Protein AF-A0A6M4P897-F1 (afdb_monomer)

Foldseek 3Di:
DKFKAFPVRDADDPDDDPDDRDTDDDPAVVVVVVVLVVVCVVDPPPRMDMDDQAFPPPRDRAQWDWDQDVNGTGIHHPVRCCVVVVPPPPPDDDCPDDDDDDDDDDDPVVVVVLCVVCVNPSVVSVVVVVCCVVVVVDPDDLVVVLVVLLVVCVVVVHDPVVSVVVSVVSSVVPVVDDPVRVVVVVVPDPD

Solvent-accessible surface area (backbone atoms only — not comparable to full-atom values): 11599 Å² total; per-residue (Å²): 70,28,35,50,24,35,82,89,66,46,75,45,51,90,90,55,97,86,60,84,89,52,70,51,77,23,82,46,67,67,57,44,49,53,52,49,56,59,50,42,74,79,42,71,78,82,51,56,44,83,42,39,58,29,10,79,85,77,67,44,59,60,68,36,44,75,42,72,60,93,86,39,82,44,31,32,16,59,69,54,39,46,67,71,66,43,74,69,70,67,91,56,80,79,78,91,60,89,87,78,91,80,89,84,89,73,60,68,71,60,49,53,53,49,49,66,74,20,75,86,36,56,76,56,43,53,49,50,52,49,48,49,54,62,46,63,66,68,74,72,50,79,63,53,56,48,51,51,54,48,51,57,40,52,76,70,68,54,52,73,71,56,48,54,52,51,49,52,55,56,56,56,42,64,82,75,44,56,70,72,59,54,51,49,54,48,77,74,43,101,107

Secondary structure (DSSP, 8-state):
-EEEEETT--B--SS-TTS---PPEESSHHHHHHHHHHHHTTS-TTSEEEEESS-TTT---SS-EEEEETTEEEEE-HHHHHHHHS----SS----S----------HHHHHHHHHHHTT-HHHHHHHHHHHHHHHTTS--HHHHHHHHHHHHHHTT--HHHHHHHHHHHHHHHHHS-HHHHHHHHHTS--

Structure (mmCIF, N/CA/C/O backbone):
data_AF-A0A6M4P897-F1
#
_entry.id   AF-A0A6M4P897-F1
#
loop_
_atom_site.group_PDB
_atom_site.id
_atom_site.type_symbol
_atom_site.label_atom_id
_atom_site.label_alt_id
_atom_site.label_comp_id
_atom_site.label_asym_id
_atom_site.label_entity_id
_atom_site.label_seq_id
_atom_site.pdbx_PDB_ins_code
_atom_site.Cartn_x
_atom_site.Cartn_y
_atom_site.Cartn_z
_atom_site.occupancy
_atom_site.B_iso_or_equiv
_atom_site.auth_seq_id
_atom_site.auth_comp_id
_atom_site.auth_asym_id
_atom_site.auth_atom_id
_atom_site.pdbx_PDB_model_num
ATOM 1 N N . MET A 1 1 ? 27.076 6.815 -37.288 1.00 82.94 1 MET A N 1
ATOM 2 C CA . MET A 1 1 ? 27.716 7.377 -38.500 1.00 82.94 1 MET A CA 1
ATOM 3 C C . MET A 1 1 ? 26.702 8.220 -39.271 1.00 82.94 1 MET A C 1
ATOM 5 O O . MET A 1 1 ? 25.554 7.798 -39.413 1.00 82.94 1 MET A O 1
ATOM 9 N N . PHE A 1 2 ? 27.098 9.418 -39.705 1.00 86.31 2 PHE A N 1
ATOM 10 C CA . PHE A 1 2 ? 26.247 10.458 -40.296 1.00 86.31 2 PHE A CA 1
ATOM 11 C C . PHE A 1 2 ? 26.787 10.915 -41.651 1.00 86.31 2 PHE A C 1
ATOM 13 O O . PHE A 1 2 ? 27.995 10.979 -41.843 1.00 86.31 2 PHE A O 1
ATOM 20 N N . VAL A 1 3 ? 25.894 11.254 -42.576 1.00 87.50 3 VAL A N 1
ATOM 21 C CA . VAL A 1 3 ? 26.218 11.662 -43.951 1.00 87.50 3 VAL A CA 1
ATOM 22 C C . VAL A 1 3 ? 25.307 12.804 -44.392 1.00 87.50 3 VAL A C 1
ATOM 24 O O . VAL A 1 3 ? 24.185 12.945 -43.891 1.00 87.50 3 VAL A O 1
ATOM 27 N N . LEU A 1 4 ? 25.758 13.605 -45.354 1.00 84.56 4 LEU A N 1
ATOM 28 C CA . LEU A 1 4 ? 24.951 14.660 -45.965 1.00 84.56 4 LEU A CA 1
ATOM 29 C C . LEU A 1 4 ? 24.300 14.156 -47.250 1.00 84.56 4 LEU A C 1
ATOM 31 O O . LEU A 1 4 ? 24.963 13.620 -48.139 1.00 84.56 4 LEU A O 1
ATOM 35 N N . ARG A 1 5 ? 22.982 14.339 -47.357 1.00 84.81 5 ARG A N 1
ATOM 36 C CA . ARG A 1 5 ? 22.219 13.966 -48.553 1.00 84.81 5 ARG A CA 1
ATOM 37 C C . ARG A 1 5 ? 21.362 15.114 -49.044 1.00 84.81 5 ARG A C 1
ATOM 39 O O . ARG A 1 5 ? 20.808 15.872 -48.245 1.00 84.81 5 ARG A O 1
ATOM 46 N N . GLY A 1 6 ? 21.214 15.200 -50.362 1.00 81.44 6 GLY A N 1
ATOM 47 C CA . GLY A 1 6 ? 20.222 16.066 -50.987 1.00 81.44 6 GLY A CA 1
ATOM 48 C C . GLY A 1 6 ? 18.799 15.669 -50.590 1.00 81.44 6 GLY A C 1
ATOM 49 O O . GLY A 1 6 ? 18.537 14.543 -50.148 1.00 81.44 6 GLY A O 1
ATOM 50 N N . LEU A 1 7 ? 17.846 16.585 -50.771 1.00 76.25 7 LEU A N 1
ATOM 51 C CA . LEU A 1 7 ? 16.419 16.274 -50.604 1.00 76.25 7 LEU A CA 1
ATOM 52 C C . LEU A 1 7 ? 15.940 15.155 -51.546 1.00 76.25 7 LEU A C 1
ATOM 54 O O . LEU A 1 7 ? 15.019 14.418 -51.200 1.00 76.25 7 LEU A O 1
ATOM 58 N N . ASP A 1 8 ? 16.595 14.992 -52.697 1.00 76.88 8 ASP A N 1
ATOM 59 C CA . ASP A 1 8 ? 16.379 13.900 -53.653 1.00 76.88 8 ASP A CA 1
ATOM 60 C C . ASP A 1 8 ? 17.042 12.573 -53.231 1.00 76.88 8 ASP A C 1
ATOM 62 O O . ASP A 1 8 ? 16.915 11.564 -53.922 1.00 76.88 8 ASP A O 1
ATOM 66 N N . GLY A 1 9 ? 17.728 12.557 -52.083 1.00 66.75 9 GLY A N 1
ATOM 67 C CA . GLY A 1 9 ? 18.386 11.384 -51.519 1.00 66.75 9 GLY A CA 1
ATOM 68 C C . GLY A 1 9 ? 19.771 11.093 -52.094 1.00 66.75 9 GLY A C 1
ATOM 69 O O . GLY A 1 9 ? 20.373 10.102 -51.678 1.00 66.75 9 GLY A O 1
ATOM 70 N N . LYS A 1 10 ? 20.290 11.929 -53.004 1.00 74.06 10 LYS A N 1
ATOM 71 C CA . LYS A 1 10 ? 21.621 11.733 -53.588 1.00 74.06 10 LYS A CA 1
ATOM 72 C C . LYS A 1 10 ? 22.736 12.081 -52.607 1.00 74.06 10 LYS A C 1
ATOM 74 O O . LYS A 1 10 ? 22.587 12.967 -51.759 1.00 74.06 10 LYS A O 1
ATOM 79 N N . ILE A 1 11 ? 23.841 11.354 -52.749 1.00 66.31 11 ILE A N 1
ATOM 80 C CA . ILE A 1 11 ? 25.070 11.536 -51.980 1.00 66.31 11 ILE A CA 1
ATOM 81 C C . ILE A 1 11 ? 25.718 12.856 -52.390 1.00 66.31 11 ILE A C 1
ATOM 83 O O . ILE A 1 11 ? 25.782 13.185 -53.574 1.00 66.31 11 ILE A O 1
ATOM 87 N N . VAL A 1 12 ? 26.203 13.602 -51.404 1.00 65.56 12 VAL A N 1
ATOM 88 C CA . VAL A 1 12 ? 26.945 14.840 -51.630 1.00 65.56 12 VAL A CA 1
ATOM 89 C C . VAL A 1 12 ? 28.381 14.611 -51.205 1.00 65.56 12 VAL A C 1
ATOM 91 O O . VAL A 1 12 ? 28.640 14.190 -50.081 1.00 65.56 12 VAL A O 1
ATOM 94 N N . THR A 1 13 ? 29.307 14.876 -52.117 1.00 58.41 13 THR A N 1
ATOM 95 C CA . THR A 1 13 ? 30.743 14.833 -51.852 1.00 58.41 13 THR A CA 1
ATOM 96 C C . THR A 1 13 ? 31.259 16.256 -51.736 1.00 58.41 13 THR A C 1
ATOM 98 O O . THR A 1 13 ? 30.780 17.148 -52.445 1.00 58.41 13 THR A O 1
ATOM 101 N N . SER A 1 14 ? 32.255 16.486 -50.888 1.00 53.81 14 SER A N 1
ATOM 102 C CA . SER A 1 14 ? 32.927 17.778 -50.812 1.00 53.81 14 SER A CA 1
ATOM 103 C C . SER A 1 14 ? 33.473 18.208 -52.190 1.00 53.81 14 SER A C 1
ATOM 105 O O . SER A 1 14 ? 34.265 17.532 -52.842 1.00 53.81 14 SER A O 1
ATOM 107 N N . THR A 1 15 ? 32.939 19.343 -52.643 1.00 50.31 15 THR A N 1
ATOM 108 C CA . THR A 1 15 ? 33.522 20.378 -53.518 1.00 50.31 15 THR A CA 1
ATOM 109 C C . THR A 1 15 ? 33.975 20.107 -54.963 1.00 50.31 15 THR A C 1
ATOM 111 O O . THR A 1 15 ? 34.291 21.087 -55.634 1.00 50.31 15 THR A O 1
ATOM 114 N N . GLU A 1 16 ? 33.892 18.909 -55.547 1.00 47.00 16 GLU A N 1
ATOM 115 C CA . GLU A 1 16 ? 34.152 18.743 -56.998 1.00 47.00 16 GLU A CA 1
ATOM 116 C C . GLU A 1 16 ? 33.010 18.033 -57.744 1.00 47.00 16 GLU A C 1
ATOM 118 O O . GLU A 1 16 ? 32.897 16.809 -57.748 1.00 47.00 16 GLU A O 1
ATOM 123 N N . TRP A 1 17 ? 32.177 18.814 -58.445 1.00 44.22 17 TRP A N 1
ATOM 124 C CA . TRP A 1 17 ? 31.206 18.289 -59.411 1.00 44.22 17 TRP A CA 1
ATOM 125 C C . TRP A 1 17 ? 31.945 17.534 -60.530 1.00 44.22 17 TRP A C 1
ATOM 127 O O . TRP A 1 17 ? 32.561 18.158 -61.393 1.00 44.22 17 TRP A O 1
ATOM 137 N N . GLY A 1 18 ? 31.876 16.197 -60.530 1.00 48.06 18 GLY A N 1
ATOM 138 C CA . GLY A 1 18 ? 32.360 15.356 -61.635 1.00 48.06 18 GLY A CA 1
ATOM 139 C C . GLY A 1 18 ? 33.433 14.309 -61.310 1.00 48.06 18 GLY A C 1
ATOM 140 O O . GLY A 1 18 ? 33.916 13.666 -62.241 1.00 48.06 18 GLY A O 1
ATOM 141 N N . LYS A 1 19 ? 33.806 14.091 -60.041 1.00 48.53 19 LYS A N 1
ATOM 142 C CA . LYS A 1 19 ? 34.599 12.915 -59.620 1.00 48.53 19 LYS A CA 1
ATOM 143 C C . LYS A 1 19 ? 33.738 11.945 -58.806 1.00 48.53 19 LYS A C 1
ATOM 145 O O . LYS A 1 19 ? 32.686 12.338 -58.319 1.00 48.53 19 LYS A O 1
ATOM 150 N N . GLU A 1 20 ? 34.166 10.679 -58.742 1.00 50.53 20 GLU A N 1
ATOM 151 C CA . GLU A 1 20 ? 33.452 9.558 -58.103 1.00 50.53 20 GLU A CA 1
ATOM 152 C C . GLU A 1 20 ? 32.722 9.974 -56.817 1.00 50.53 20 GLU A C 1
ATOM 154 O O . GLU A 1 20 ? 33.340 10.529 -55.907 1.00 50.53 20 GLU A O 1
ATOM 159 N N . GLU A 1 21 ? 31.418 9.687 -56.751 1.00 56.41 21 GLU A N 1
ATOM 160 C CA . GLU A 1 21 ? 30.542 10.002 -55.619 1.00 56.41 21 GLU A CA 1
ATOM 161 C C . GLU A 1 21 ? 30.999 9.255 -54.346 1.00 56.41 21 GLU A C 1
ATOM 163 O O . GLU A 1 21 ? 30.531 8.160 -54.038 1.00 56.41 21 GLU A O 1
ATOM 168 N N . LYS A 1 22 ? 31.953 9.817 -53.602 1.00 58.06 22 LYS A N 1
ATOM 169 C CA . LYS A 1 22 ? 32.375 9.342 -52.281 1.00 58.06 22 LYS A CA 1
ATOM 170 C C . LYS A 1 22 ? 31.583 10.025 -51.172 1.00 58.06 22 LYS A C 1
ATOM 172 O O . LYS A 1 22 ? 31.832 11.180 -50.846 1.00 58.06 22 LYS A O 1
ATOM 177 N N . GLU A 1 23 ? 30.649 9.279 -50.590 1.00 70.06 23 GLU A N 1
ATOM 178 C CA . GLU A 1 23 ? 29.861 9.703 -49.430 1.00 70.06 23 GLU A CA 1
ATOM 179 C C . GLU A 1 23 ? 30.782 10.098 -48.271 1.00 70.06 23 GLU A C 1
ATOM 181 O O . GLU A 1 23 ? 31.549 9.276 -47.766 1.00 70.06 23 GLU A O 1
ATOM 186 N N . GLU A 1 24 ? 30.726 11.369 -47.875 1.00 78.69 24 GLU A N 1
ATOM 187 C CA . GLU A 1 24 ? 31.488 11.865 -46.737 1.00 78.69 24 GLU A CA 1
ATOM 188 C C . GLU A 1 24 ? 30.812 11.402 -45.442 1.00 78.69 24 GLU A C 1
ATOM 190 O O . GLU A 1 24 ? 29.644 11.705 -45.183 1.00 78.69 24 GLU A O 1
ATOM 195 N N . GLN A 1 25 ? 31.541 10.599 -44.667 1.00 83.44 25 GLN A N 1
ATOM 196 C CA . GLN A 1 25 ? 31.057 9.992 -43.434 1.00 83.44 25 GLN A CA 1
ATOM 197 C C . GLN A 1 25 ? 31.621 10.735 -42.230 1.00 83.44 25 GLN A C 1
ATOM 199 O O . GLN A 1 25 ? 32.829 10.910 -42.090 1.00 83.44 25 GLN A O 1
ATOM 204 N N . HIS A 1 26 ? 30.728 11.111 -41.326 1.00 86.06 26 HIS A N 1
ATOM 205 C CA . HIS A 1 26 ? 31.045 11.743 -40.058 1.00 86.06 26 HIS A CA 1
ATOM 206 C C . HIS A 1 26 ? 30.703 10.787 -38.916 1.00 86.06 26 HIS A C 1
ATOM 208 O O . HIS A 1 26 ? 29.631 10.174 -38.886 1.00 86.06 26 HIS A O 1
ATOM 214 N N . GLU A 1 27 ? 31.606 10.647 -37.951 1.00 83.62 27 GLU A N 1
ATOM 215 C CA . GLU A 1 27 ? 31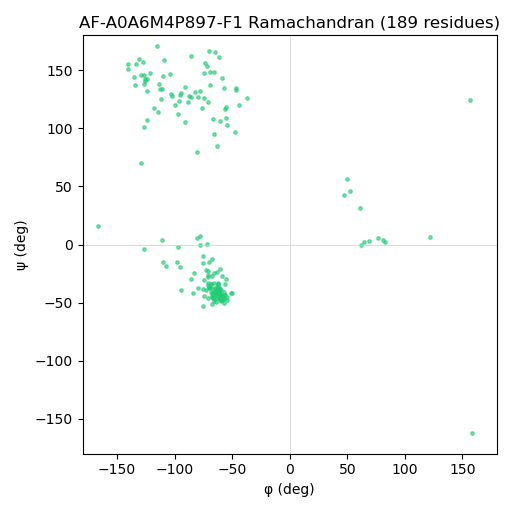.364 9.796 -36.783 1.00 83.62 27 GLU A CA 1
ATOM 216 C C . GLU A 1 27 ? 30.354 10.454 -35.838 1.00 83.62 27 GLU A C 1
ATOM 218 O O . GLU A 1 27 ? 29.444 9.787 -35.341 1.00 83.62 27 GLU A O 1
ATOM 223 N N . MET A 1 28 ? 30.463 11.776 -35.675 1.00 85.88 28 MET A N 1
ATOM 224 C CA . MET A 1 28 ? 29.645 12.577 -34.766 1.00 85.88 28 MET A CA 1
ATOM 225 C C . MET A 1 28 ? 28.673 13.486 -35.525 1.00 85.88 28 MET A C 1
ATOM 227 O O . MET A 1 28 ? 28.998 14.041 -36.574 1.00 85.88 28 MET A O 1
ATOM 231 N N . TYR A 1 29 ? 27.482 13.699 -34.961 1.00 86.25 29 TYR A N 1
ATOM 232 C CA . TYR A 1 29 ? 26.463 14.567 -35.565 1.00 86.25 29 TYR A CA 1
ATOM 233 C C . TYR A 1 29 ? 26.922 16.029 -35.674 1.00 86.25 29 TYR A C 1
ATOM 235 O O . TYR A 1 29 ? 26.650 16.687 -36.671 1.00 86.25 29 TYR A O 1
ATOM 243 N N . GLU A 1 30 ? 27.675 16.517 -34.689 1.00 86.94 30 GLU A N 1
ATOM 244 C CA . GLU A 1 30 ? 28.227 17.880 -34.663 1.00 86.94 30 GLU A CA 1
ATOM 245 C C . GLU A 1 30 ? 29.178 18.137 -35.840 1.00 86.94 30 GLU A C 1
ATOM 247 O O . GLU A 1 30 ? 29.159 19.211 -36.437 1.00 86.94 30 GLU A O 1
ATOM 252 N N . GLN A 1 31 ? 29.963 17.127 -36.231 1.00 87.31 31 GLN A N 1
ATOM 253 C CA . GLN A 1 31 ? 30.836 17.201 -37.406 1.00 87.31 31 GLN A CA 1
ATOM 254 C C . GLN A 1 31 ? 30.007 17.320 -38.691 1.00 87.31 31 GLN A C 1
ATOM 256 O O . GLN A 1 31 ? 30.307 18.149 -39.547 1.00 87.31 31 GLN A O 1
ATOM 261 N N . ALA A 1 32 ? 28.921 16.547 -38.799 1.00 86.50 32 ALA A N 1
ATOM 262 C CA . ALA A 1 32 ? 28.000 16.639 -39.930 1.00 86.50 32 ALA A CA 1
ATOM 263 C C . ALA A 1 32 ? 27.255 17.988 -39.970 1.00 86.50 32 ALA A C 1
ATOM 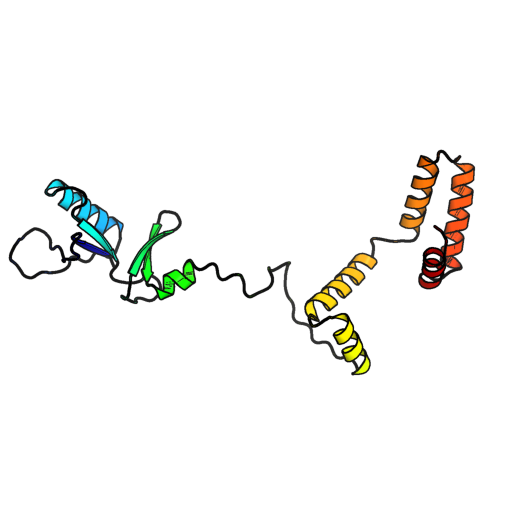265 O O . ALA A 1 32 ? 26.984 18.505 -41.052 1.00 86.50 32 ALA A O 1
ATOM 266 N N . GLN A 1 33 ? 26.946 18.588 -38.814 1.00 87.56 33 GLN A N 1
ATOM 267 C CA . GLN A 1 33 ? 26.362 19.933 -38.742 1.00 87.56 33 GLN A CA 1
ATOM 268 C C . GLN A 1 33 ? 27.328 21.005 -39.237 1.00 87.56 33 GLN A C 1
ATOM 270 O O . GLN A 1 33 ? 26.934 21.831 -40.055 1.00 87.56 33 GLN A O 1
ATOM 275 N N . GLN A 1 34 ? 28.585 20.967 -38.795 1.00 88.31 34 GLN A N 1
ATOM 276 C CA . GLN A 1 34 ? 29.609 21.904 -39.262 1.00 88.31 34 GLN A CA 1
ATOM 277 C C . GLN A 1 34 ? 29.804 21.800 -40.780 1.00 88.31 34 GLN A C 1
ATOM 279 O O . GLN A 1 34 ? 29.793 22.817 -41.471 1.00 88.31 34 GLN A O 1
ATOM 284 N N . ALA A 1 35 ? 29.882 20.577 -41.313 1.00 86.12 35 ALA A N 1
ATOM 285 C CA . ALA A 1 35 ? 29.985 20.345 -42.752 1.00 86.12 35 ALA A CA 1
ATOM 286 C C . ALA A 1 35 ? 28.758 20.875 -43.522 1.00 86.12 35 ALA A C 1
ATOM 288 O O . ALA A 1 35 ? 28.899 21.507 -44.572 1.00 86.12 35 ALA A O 1
ATOM 289 N N . LEU A 1 36 ? 27.546 20.681 -42.986 1.00 85.88 36 LEU A N 1
ATOM 290 C CA . LEU A 1 36 ? 26.322 21.222 -43.580 1.00 85.88 36 LEU A CA 1
ATOM 291 C C . LEU A 1 36 ? 26.333 22.757 -43.604 1.00 85.88 36 LEU A C 1
ATOM 293 O O . LEU A 1 36 ? 26.038 23.351 -44.640 1.00 85.88 36 LEU A O 1
ATOM 297 N N . GLU A 1 37 ? 26.708 23.400 -42.497 1.00 87.38 37 GLU A N 1
ATOM 298 C CA . GLU A 1 37 ? 26.808 24.861 -42.407 1.00 87.38 37 GLU A CA 1
ATOM 299 C C . GLU A 1 37 ? 27.832 25.434 -43.393 1.00 87.38 37 GLU A C 1
ATOM 301 O O . GLU A 1 37 ? 27.616 26.501 -43.970 1.00 87.38 37 GLU A O 1
ATOM 306 N N . GLU A 1 38 ? 28.948 24.738 -43.610 1.00 85.44 38 GLU A N 1
ATOM 307 C CA . GLU A 1 38 ? 29.952 25.133 -44.596 1.00 85.44 38 GLU A CA 1
ATOM 308 C C . GLU A 1 38 ? 29.431 25.040 -46.029 1.00 85.44 38 GLU A C 1
ATOM 310 O O . GLU A 1 38 ? 29.621 25.975 -46.810 1.00 85.44 38 GLU A O 1
ATOM 315 N N . ILE A 1 39 ? 28.708 23.971 -46.363 1.00 81.31 39 ILE A N 1
ATOM 316 C CA . ILE A 1 39 ? 28.078 23.816 -47.677 1.00 81.31 39 ILE A CA 1
ATOM 317 C C . ILE A 1 39 ? 27.020 24.908 -47.900 1.00 81.31 39 ILE A C 1
ATOM 319 O O . ILE A 1 39 ? 27.008 25.556 -48.953 1.00 81.31 39 ILE A O 1
ATOM 323 N N . GLU A 1 40 ? 26.186 25.188 -46.898 1.00 82.25 40 GLU A N 1
ATOM 324 C CA . GLU A 1 40 ? 25.137 26.216 -46.953 1.00 82.25 40 GLU A CA 1
ATOM 325 C C . GLU A 1 40 ? 25.666 27.661 -47.026 1.00 82.25 40 GLU A C 1
ATOM 327 O O . GLU A 1 40 ? 24.910 28.574 -47.361 1.00 82.25 40 GLU A O 1
ATOM 332 N N . LYS A 1 41 ? 26.960 27.914 -46.777 1.00 85.56 41 LYS A N 1
ATOM 333 C CA . LYS A 1 41 ? 27.574 29.222 -47.098 1.00 85.56 41 LYS A CA 1
ATOM 334 C C . LYS A 1 41 ? 27.646 29.469 -48.605 1.00 85.56 41 LYS A C 1
ATOM 336 O O . LYS A 1 41 ? 27.669 30.621 -49.033 1.00 85.56 41 LYS A O 1
ATOM 341 N N . SER A 1 42 ? 27.717 28.398 -49.396 1.00 80.38 42 SER A N 1
ATOM 342 C CA . SER A 1 42 ? 27.911 28.439 -50.851 1.00 80.38 42 SER A CA 1
ATOM 343 C C . SER A 1 42 ? 26.679 28.012 -51.656 1.00 80.38 42 SER A C 1
ATOM 345 O O . SER A 1 42 ? 26.604 28.295 -52.852 1.00 80.38 42 SER A O 1
ATOM 347 N N . LEU A 1 43 ? 25.704 27.365 -51.011 1.00 80.00 43 LEU A N 1
ATOM 348 C CA . LEU A 1 43 ? 24.494 26.822 -51.626 1.00 80.00 43 LEU A CA 1
ATOM 349 C C . LEU A 1 43 ? 23.228 27.248 -50.861 1.00 80.00 43 LEU A C 1
ATOM 351 O O . LEU A 1 43 ? 23.313 27.627 -49.695 1.00 80.00 43 LEU A O 1
ATOM 355 N N . PRO A 1 44 ? 22.037 27.200 -51.489 1.00 79.50 44 PRO A N 1
ATOM 356 C CA . PRO A 1 44 ? 20.787 27.540 -50.818 1.00 79.50 44 PRO A CA 1
ATOM 357 C C . PRO A 1 44 ? 20.537 26.687 -49.569 1.00 79.50 44 PRO A C 1
ATOM 359 O O . PRO A 1 44 ? 20.657 25.460 -49.604 1.00 79.50 44 PRO A O 1
ATOM 362 N N . LYS A 1 45 ? 20.124 27.345 -48.480 1.00 82.00 45 LYS A N 1
ATOM 363 C CA . LYS A 1 45 ? 19.761 26.673 -47.227 1.00 82.00 45 LYS A CA 1
ATOM 364 C C . LYS A 1 45 ? 18.631 25.667 -47.427 1.00 82.00 45 LYS A C 1
ATOM 366 O O . LYS A 1 45 ? 17.690 25.923 -48.178 1.00 82.00 45 LYS A O 1
ATOM 371 N N . GLY A 1 46 ? 18.706 24.547 -46.713 1.00 78.94 46 GLY A N 1
ATOM 372 C CA . GLY A 1 46 ? 17.686 23.497 -46.736 1.00 78.94 46 GLY A CA 1
ATOM 373 C C . GLY A 1 46 ? 17.719 22.594 -47.972 1.00 78.94 46 GLY A C 1
ATOM 374 O O . GLY A 1 46 ? 16.845 21.743 -48.121 1.00 78.94 46 GLY A O 1
ATOM 375 N N . MET A 1 47 ? 18.715 22.742 -48.853 1.00 81.75 47 MET A N 1
ATOM 376 C CA . MET A 1 47 ? 18.924 21.843 -49.996 1.00 81.75 47 MET A CA 1
ATOM 377 C C . MET A 1 47 ? 19.462 20.464 -49.570 1.00 81.75 47 MET A C 1
ATOM 379 O O . MET A 1 47 ? 19.284 19.472 -50.282 1.00 81.75 47 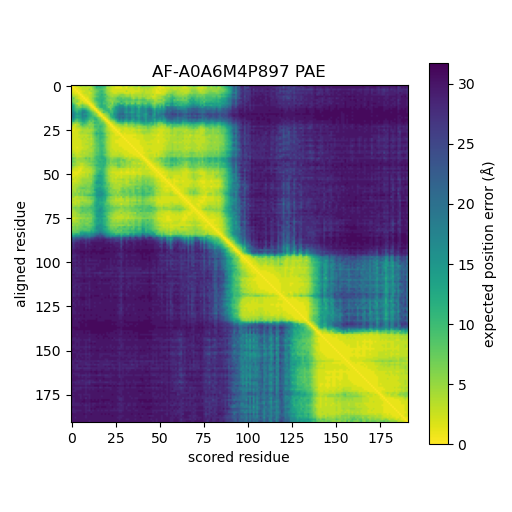MET A O 1
ATOM 383 N N . PHE A 1 48 ? 20.076 20.399 -48.389 1.00 83.38 48 PHE A N 1
ATOM 384 C CA . PHE A 1 48 ? 20.711 19.209 -47.840 1.00 83.38 48 PHE A CA 1
ATOM 385 C C . PHE A 1 48 ? 20.204 18.913 -46.433 1.00 83.38 48 PHE A C 1
ATOM 387 O O . PHE A 1 48 ? 19.712 19.791 -45.724 1.00 83.38 48 PHE A O 1
ATOM 394 N N . ARG A 1 49 ? 20.336 17.653 -46.027 1.00 86.06 49 ARG A N 1
ATOM 395 C CA . ARG A 1 49 ? 20.010 17.189 -44.681 1.00 86.06 49 ARG A CA 1
ATOM 396 C C . ARG A 1 49 ? 21.028 16.172 -44.196 1.00 86.06 49 ARG A C 1
ATOM 398 O O . ARG A 1 49 ? 21.579 15.405 -44.986 1.00 86.06 49 ARG A O 1
ATOM 405 N N . ILE A 1 50 ? 21.203 16.134 -42.881 1.00 87.94 50 ILE A N 1
ATOM 406 C CA . ILE A 1 50 ? 21.981 15.098 -42.210 1.00 87.94 50 ILE A CA 1
ATOM 407 C C . ILE A 1 50 ? 21.124 13.836 -42.126 1.00 87.94 50 ILE A C 1
ATOM 409 O O . ILE A 1 50 ? 19.960 13.878 -41.721 1.00 87.94 50 ILE A O 1
ATOM 413 N N . VAL A 1 51 ? 21.708 12.709 -42.506 1.00 87.25 51 VAL A N 1
ATOM 414 C CA . VAL A 1 51 ? 21.101 11.382 -42.417 1.00 87.25 51 VAL A CA 1
ATOM 415 C C . VAL A 1 51 ? 22.050 10.483 -41.639 1.00 87.25 51 VAL A C 1
ATOM 417 O O . VAL A 1 51 ? 23.262 10.568 -41.803 1.00 87.25 51 VAL A O 1
ATOM 420 N N . ALA A 1 52 ? 21.514 9.621 -40.782 1.00 88.62 52 ALA A N 1
ATOM 421 C CA . ALA A 1 52 ? 22.306 8.585 -40.133 1.00 88.62 52 ALA A CA 1
ATOM 422 C C . ALA A 1 52 ? 22.278 7.304 -40.972 1.00 88.62 52 ALA A C 1
ATOM 424 O O . ALA A 1 52 ? 21.218 6.900 -41.450 1.00 88.62 52 ALA A O 1
ATOM 425 N N . THR A 1 53 ? 23.434 6.669 -41.148 1.00 87.81 53 THR A N 1
ATOM 426 C CA . THR A 1 53 ? 23.577 5.427 -41.928 1.00 87.81 53 THR A CA 1
ATOM 427 C C . THR A 1 53 ? 23.531 4.177 -41.057 1.00 87.81 53 THR A C 1
ATOM 429 O O . THR A 1 53 ? 23.225 3.093 -41.549 1.00 87.81 53 THR A O 1
ATOM 432 N N . GLU A 1 54 ? 23.777 4.327 -39.757 1.00 89.31 54 GLU A N 1
ATOM 433 C CA . GLU A 1 54 ? 23.850 3.229 -38.798 1.00 89.31 54 GLU A CA 1
ATOM 434 C C . GLU A 1 54 ? 23.078 3.567 -37.525 1.00 89.31 54 GLU A C 1
ATOM 436 O O . GLU A 1 54 ? 23.058 4.709 -37.067 1.00 89.31 54 GLU A O 1
ATOM 441 N N . CYS A 1 55 ? 22.438 2.554 -36.948 1.00 86.88 55 CYS A N 1
ATOM 442 C CA . CYS A 1 55 ? 21.768 2.662 -35.665 1.00 86.88 55 CYS A CA 1
ATOM 443 C C . CYS A 1 55 ? 22.767 2.571 -34.510 1.00 86.88 55 CYS A C 1
ATOM 445 O O . CYS A 1 55 ? 23.433 1.548 -34.352 1.00 86.88 55 CYS A O 1
ATOM 447 N N . ASP A 1 56 ? 22.738 3.554 -33.611 1.00 84.38 56 ASP A N 1
ATOM 448 C CA . ASP A 1 56 ? 23.621 3.633 -32.438 1.00 84.38 56 ASP A CA 1
ATOM 449 C C . ASP A 1 56 ? 23.464 2.444 -31.475 1.00 84.38 56 ASP A C 1
ATOM 451 O O . ASP A 1 56 ? 24.346 2.162 -30.669 1.00 84.38 56 ASP A O 1
ATOM 455 N N . ARG A 1 57 ? 22.323 1.742 -31.525 1.00 83.69 57 ARG A N 1
ATOM 456 C CA . ARG A 1 57 ? 22.005 0.648 -30.598 1.00 83.69 57 ARG A CA 1
ATOM 457 C C . ARG A 1 57 ? 22.365 -0.739 -31.120 1.00 83.69 57 ARG A C 1
ATOM 459 O O . ARG A 1 57 ? 22.752 -1.590 -30.326 1.00 83.69 57 ARG A O 1
ATOM 466 N N . CYS A 1 58 ? 22.158 -1.006 -32.407 1.00 87.19 58 CYS A N 1
ATOM 467 C CA . CYS A 1 58 ? 22.332 -2.351 -32.970 1.00 87.19 58 CYS A CA 1
ATOM 468 C C . CYS A 1 58 ? 23.270 -2.415 -34.178 1.00 87.19 58 CYS A C 1
ATOM 470 O O . CYS A 1 58 ? 23.478 -3.505 -34.701 1.00 87.19 58 CYS A O 1
ATOM 472 N N . GLY A 1 59 ? 23.786 -1.279 -34.659 1.00 86.38 59 GLY A N 1
ATOM 473 C CA . GLY A 1 59 ? 24.606 -1.204 -35.873 1.00 86.38 59 GLY A CA 1
ATOM 474 C C . GLY A 1 59 ? 23.841 -1.480 -37.174 1.00 86.38 59 GLY A C 1
AT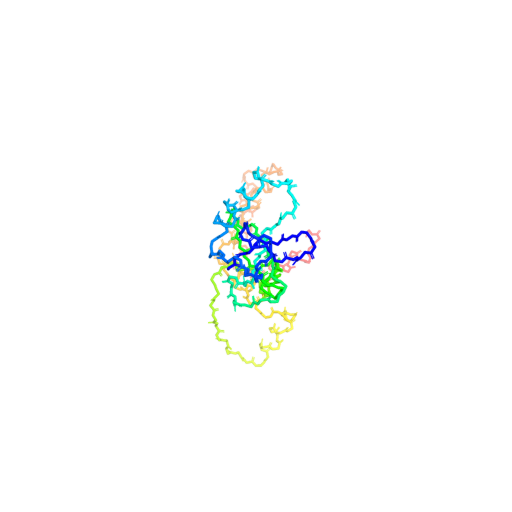OM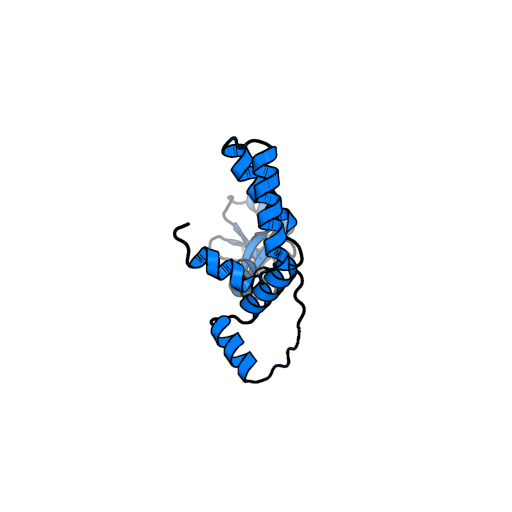 475 O O . GLY A 1 59 ? 24.432 -1.512 -38.245 1.00 86.38 59 GLY A O 1
ATOM 476 N N . GLY A 1 60 ? 22.522 -1.695 -37.112 1.00 85.69 60 GLY A N 1
ATOM 477 C CA . GLY A 1 60 ? 21.697 -1.912 -38.298 1.00 85.69 60 GLY A CA 1
ATOM 478 C C . GLY A 1 60 ? 21.564 -0.645 -39.147 1.00 85.69 60 GLY A C 1
ATOM 479 O O . GLY A 1 60 ? 21.516 0.460 -38.613 1.00 85.69 60 GLY A O 1
ATOM 480 N N . ASN A 1 61 ? 21.436 -0.815 -40.460 1.00 86.88 61 ASN A N 1
ATOM 481 C CA . ASN A 1 61 ? 21.379 0.267 -41.455 1.00 86.88 61 ASN A CA 1
ATOM 482 C C . ASN A 1 61 ? 19.997 0.426 -42.124 1.00 86.88 61 ASN A C 1
ATOM 484 O O . ASN A 1 61 ? 19.818 1.242 -43.026 1.00 86.88 61 ASN A O 1
ATOM 488 N N . HIS A 1 62 ? 19.000 -0.352 -41.693 1.00 80.62 62 HIS A N 1
ATOM 489 C CA . HIS A 1 62 ? 17.654 -0.320 -42.261 1.00 80.62 62 HIS A CA 1
ATOM 490 C C . HIS A 1 62 ? 16.765 0.725 -41.571 1.00 80.62 62 HIS A C 1
ATOM 492 O O . HIS A 1 62 ? 16.546 0.639 -40.361 1.00 80.62 62 HIS A O 1
ATOM 498 N N . ASP A 1 63 ? 16.220 1.672 -42.346 1.00 82.19 63 ASP A N 1
ATOM 499 C CA . ASP A 1 63 ? 15.266 2.700 -41.889 1.00 82.19 63 ASP A CA 1
ATOM 500 C C . ASP A 1 63 ? 15.744 3.431 -40.616 1.00 82.19 63 ASP A C 1
ATOM 502 O O . ASP A 1 63 ? 15.103 3.400 -39.560 1.00 82.19 63 ASP A O 1
ATOM 506 N N . VAL A 1 64 ? 16.943 4.019 -40.700 1.00 87.25 64 VAL A N 1
ATOM 507 C CA . VAL A 1 64 ? 17.582 4.751 -39.600 1.00 87.25 64 VAL A CA 1
ATOM 508 C C . VAL A 1 64 ? 17.097 6.198 -39.593 1.00 87.25 64 VAL A C 1
ATOM 510 O O . VAL A 1 64 ? 17.151 6.899 -40.600 1.00 87.25 64 VAL A O 1
ATOM 513 N N . THR A 1 65 ? 16.610 6.655 -38.442 1.00 84.56 65 THR A N 1
ATOM 514 C CA . THR A 1 65 ? 16.120 8.023 -38.237 1.00 84.56 65 THR A CA 1
ATOM 515 C C . THR A 1 65 ? 16.831 8.660 -37.046 1.00 84.56 65 THR A C 1
ATOM 517 O O . THR A 1 65 ? 17.100 7.987 -36.048 1.00 84.56 65 THR A O 1
ATOM 520 N N . ILE A 1 66 ? 17.123 9.957 -37.148 1.00 87.75 66 ILE A N 1
ATOM 521 C CA . ILE A 1 66 ? 17.742 10.748 -36.080 1.00 87.75 66 ILE A CA 1
ATOM 522 C C . ILE A 1 66 ? 16.644 11.300 -35.165 1.00 87.75 66 ILE A C 1
ATOM 524 O O . ILE A 1 66 ? 15.700 11.940 -35.628 1.00 87.75 66 ILE A O 1
ATOM 528 N N . PHE A 1 67 ? 16.784 11.067 -33.864 1.00 83.31 67 PHE A N 1
ATOM 529 C CA . PHE A 1 67 ? 15.921 11.581 -32.804 1.00 83.31 67 PHE A CA 1
ATOM 530 C C . PHE A 1 67 ? 16.751 12.408 -31.823 1.00 83.31 67 PHE A C 1
ATOM 532 O O . PHE A 1 67 ? 17.903 12.078 -31.571 1.00 83.31 67 PHE A O 1
ATOM 539 N N . HIS A 1 68 ? 16.156 13.441 -31.229 1.00 80.75 68 HIS A N 1
ATOM 540 C CA . HIS A 1 68 ? 16.788 14.189 -30.140 1.00 80.75 68 HIS A CA 1
ATOM 541 C C . HIS A 1 68 ? 16.262 13.647 -28.808 1.00 80.75 68 HIS A C 1
ATOM 543 O O . HIS A 1 68 ? 15.071 13.766 -28.513 1.00 80.75 68 HIS A O 1
ATOM 549 N N . VAL A 1 69 ? 17.131 13.001 -28.030 1.00 76.81 69 VAL A N 1
ATOM 550 C CA . VAL A 1 69 ? 16.817 12.452 -26.703 1.00 76.81 69 VAL A CA 1
ATOM 551 C C . VAL A 1 69 ? 17.645 13.222 -25.683 1.00 76.81 69 VAL A C 1
ATOM 553 O O . VAL A 1 69 ? 18.864 13.114 -25.696 1.00 76.81 69 VAL A O 1
ATOM 556 N N . ASN A 1 70 ? 16.989 13.989 -24.806 1.00 76.94 70 ASN A N 1
ATOM 557 C CA . ASN A 1 70 ? 17.652 14.917 -23.874 1.00 76.94 70 ASN A CA 1
ATOM 558 C C . ASN A 1 70 ? 18.621 15.877 -24.593 1.00 76.94 70 ASN A C 1
ATOM 560 O O . ASN A 1 70 ? 19.764 16.021 -24.178 1.00 76.94 70 ASN A O 1
ATOM 564 N N . ASP A 1 71 ? 18.174 16.461 -25.708 1.00 77.25 71 ASP A N 1
ATOM 565 C CA . ASP A 1 71 ? 18.953 17.370 -26.564 1.00 77.25 71 ASP A CA 1
ATOM 566 C C . ASP A 1 71 ? 20.181 16.747 -27.261 1.00 77.25 71 ASP A C 1
ATOM 568 O O . ASP A 1 71 ? 20.845 17.420 -28.046 1.00 77.25 71 ASP A O 1
ATOM 572 N N . GLU A 1 72 ? 20.432 15.444 -27.088 1.00 77.69 72 GLU A N 1
ATOM 573 C CA . GLU A 1 72 ? 21.457 14.717 -27.838 1.00 77.69 72 GLU A CA 1
ATOM 574 C C . GLU A 1 72 ? 20.868 14.026 -29.084 1.00 77.69 72 GLU A C 1
ATOM 576 O O . GLU A 1 72 ? 19.884 13.280 -28.974 1.00 77.69 72 GLU A O 1
ATOM 581 N N . PRO A 1 73 ? 21.475 14.200 -30.271 1.00 83.31 73 PRO A N 1
ATOM 582 C CA . PRO A 1 73 ? 21.088 13.480 -31.477 1.00 83.31 73 PRO A CA 1
ATOM 583 C C . PRO A 1 73 ? 21.496 12.002 -31.369 1.00 83.31 73 PRO A C 1
ATOM 585 O O . PRO A 1 73 ? 22.669 11.675 -31.192 1.00 83.31 73 PRO A O 1
ATOM 588 N N . LYS A 1 74 ? 20.522 11.099 -31.497 1.00 85.81 74 LYS A N 1
ATOM 589 C CA . LYS A 1 74 ? 20.706 9.640 -31.523 1.00 85.81 74 LYS A CA 1
ATOM 590 C C . LYS A 1 74 ? 20.042 9.035 -32.755 1.00 85.81 74 LYS A C 1
ATOM 592 O O . LYS A 1 74 ? 18.917 9.396 -33.105 1.00 85.81 74 LYS A O 1
ATOM 597 N N . ALA A 1 75 ? 20.709 8.084 -33.393 1.00 89.00 75 ALA A N 1
ATOM 598 C CA . ALA A 1 75 ? 20.233 7.389 -34.579 1.00 89.00 75 ALA A CA 1
ATOM 599 C C . ALA A 1 75 ? 19.637 6.015 -34.232 1.00 89.00 75 ALA A C 1
ATOM 601 O O . ALA A 1 75 ? 20.322 5.117 -33.734 1.00 89.00 75 ALA A O 1
ATOM 602 N N . PHE A 1 76 ? 18.356 5.803 -34.547 1.00 86.94 76 PHE A N 1
ATOM 603 C CA . PHE A 1 76 ? 17.670 4.530 -34.304 1.00 86.94 76 PHE A CA 1
ATOM 604 C C . PHE A 1 76 ? 17.057 3.955 -35.584 1.00 86.94 76 PHE A C 1
ATOM 606 O O . PHE A 1 76 ? 16.348 4.654 -36.305 1.00 86.94 76 PHE A O 1
ATOM 613 N N . CYS A 1 77 ? 17.290 2.662 -35.841 1.00 87.44 77 CYS A N 1
ATOM 614 C CA . CYS A 1 77 ? 16.583 1.912 -36.885 1.00 87.44 77 CYS A CA 1
ATOM 615 C C . CYS A 1 77 ? 15.116 1.667 -36.504 1.00 87.44 77 CYS A C 1
ATOM 617 O O . CYS A 1 77 ? 14.748 1.780 -35.330 1.00 87.44 77 CYS A O 1
ATOM 619 N N . GLN A 1 78 ? 14.289 1.242 -37.465 1.00 82.31 78 GLN A N 1
ATOM 620 C CA . GLN A 1 78 ? 12.869 0.945 -37.241 1.00 82.31 78 GLN A CA 1
ATOM 621 C C . GLN A 1 78 ? 12.589 0.023 -36.042 1.00 82.31 78 GLN A C 1
ATOM 623 O O . GLN A 1 78 ? 11.650 0.252 -35.278 1.00 82.31 78 GLN A O 1
ATOM 628 N N . ASN A 1 79 ? 13.397 -1.016 -35.855 1.00 80.12 79 ASN A N 1
ATOM 629 C CA . ASN A 1 79 ? 13.175 -1.967 -34.768 1.00 80.12 79 ASN A CA 1
ATOM 630 C C . ASN A 1 79 ? 13.580 -1.361 -33.419 1.00 80.12 79 ASN A C 1
ATOM 632 O O . ASN A 1 79 ? 12.825 -1.422 -32.448 1.00 80.12 79 ASN A O 1
ATOM 636 N N . CYS A 1 80 ? 14.733 -0.691 -33.365 1.00 80.75 80 CYS A N 1
ATOM 637 C CA . CYS A 1 80 ? 15.200 -0.049 -32.142 1.00 80.75 80 CYS A CA 1
ATOM 638 C C . CYS A 1 80 ? 14.339 1.155 -31.747 1.00 80.75 80 CYS A C 1
ATOM 640 O O . CYS A 1 80 ? 14.127 1.340 -30.552 1.00 80.75 80 CYS A O 1
ATOM 642 N N . ARG A 1 81 ? 13.778 1.924 -32.696 1.00 78.56 81 ARG A N 1
ATOM 643 C CA . ARG A 1 81 ? 12.836 3.013 -32.375 1.00 78.56 81 ARG A CA 1
ATOM 644 C C . ARG A 1 81 ? 11.562 2.474 -31.735 1.00 78.56 81 ARG A C 1
ATOM 646 O O . ARG A 1 81 ? 11.076 3.070 -30.784 1.00 78.56 81 ARG A O 1
ATOM 653 N N . VAL A 1 82 ? 11.040 1.334 -32.197 1.00 71.62 82 VAL A N 1
ATOM 654 C CA . VAL A 1 82 ? 9.877 0.702 -31.560 1.00 71.62 82 VAL A CA 1
ATOM 655 C C . VAL A 1 82 ? 10.247 0.266 -30.148 1.00 71.62 82 VAL A C 1
ATOM 657 O O . VAL A 1 82 ? 9.501 0.530 -29.223 1.00 71.62 82 VAL A O 1
ATOM 660 N N . GLU A 1 83 ? 11.418 -0.318 -29.927 1.00 71.06 83 GLU A N 1
ATOM 661 C CA . GLU A 1 83 ? 11.811 -0.716 -28.572 1.00 71.06 83 GLU A CA 1
ATOM 662 C C . GLU A 1 83 ? 12.084 0.452 -27.612 1.00 71.06 83 GLU A C 1
ATOM 664 O O . GLU A 1 83 ? 11.828 0.311 -26.417 1.00 71.06 83 GLU A O 1
ATOM 669 N N . VAL A 1 84 ? 12.616 1.571 -28.115 1.00 69.25 84 VAL A N 1
ATOM 670 C CA . VAL A 1 84 ? 12.976 2.755 -27.315 1.00 69.25 84 VAL A CA 1
ATOM 671 C C . VAL A 1 84 ? 11.767 3.667 -27.081 1.00 69.25 84 VAL A C 1
ATOM 673 O O . VAL A 1 84 ? 11.574 4.154 -25.970 1.00 69.25 84 VAL A O 1
ATOM 676 N N . PHE A 1 85 ? 10.937 3.888 -28.107 1.00 65.88 85 PHE A N 1
ATOM 677 C CA . PHE A 1 85 ? 9.837 4.861 -28.088 1.00 65.88 85 PHE A CA 1
ATOM 678 C C . PHE A 1 85 ? 8.445 4.243 -28.014 1.00 65.88 85 PHE A C 1
ATOM 680 O O . PHE A 1 85 ? 7.507 4.938 -27.609 1.00 65.88 85 PHE A O 1
ATOM 687 N N . ALA A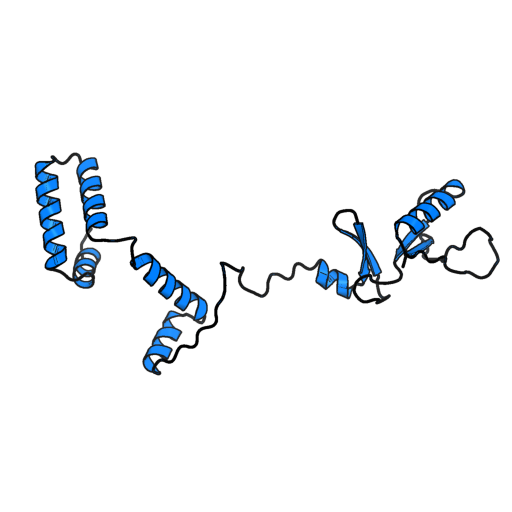 1 86 ? 8.264 2.955 -28.335 1.00 59.41 86 ALA A N 1
ATOM 688 C CA . ALA A 1 86 ? 7.079 2.292 -27.820 1.00 59.41 86 ALA A CA 1
ATOM 689 C C . ALA A 1 86 ? 7.286 2.241 -26.314 1.00 59.41 86 ALA A C 1
ATOM 691 O O . ALA A 1 86 ? 8.109 1.481 -25.804 1.00 59.41 86 ALA A O 1
ATOM 692 N N . LYS A 1 87 ? 6.513 3.056 -25.591 1.00 48.50 87 LYS A N 1
ATOM 693 C CA . LYS A 1 87 ? 6.153 2.746 -24.216 1.00 48.50 87 LYS A CA 1
ATOM 694 C C . LYS A 1 87 ? 5.698 1.295 -24.249 1.00 48.50 87 LYS A C 1
ATOM 696 O O . LYS A 1 87 ? 4.546 1.020 -24.589 1.00 48.50 87 LYS A O 1
ATOM 701 N N . LYS A 1 88 ? 6.589 0.354 -23.923 1.00 45.53 88 LYS A N 1
ATOM 702 C CA . LYS A 1 88 ? 6.160 -0.941 -23.432 1.00 45.53 88 LYS A CA 1
ATOM 703 C C . LYS A 1 88 ? 5.271 -0.547 -22.268 1.00 45.53 88 LYS A C 1
ATOM 705 O O . LYS A 1 88 ? 5.774 -0.094 -21.241 1.00 45.53 88 LYS A O 1
ATOM 710 N N . LYS A 1 89 ? 3.945 -0.610 -22.459 1.00 42.69 89 LYS A N 1
ATOM 711 C CA . LYS A 1 89 ? 3.027 -0.702 -21.327 1.00 42.69 89 LYS A CA 1
ATOM 712 C C . LYS A 1 89 ? 3.696 -1.737 -20.438 1.00 42.69 89 LYS A C 1
ATOM 714 O O . LYS A 1 89 ? 4.003 -2.803 -20.977 1.00 42.69 89 LYS A O 1
ATOM 719 N N . PRO A 1 90 ? 4.068 -1.405 -19.196 1.00 40.72 90 PRO A N 1
ATOM 720 C CA . PRO A 1 90 ? 4.833 -2.327 -18.385 1.00 40.72 90 PRO A CA 1
ATOM 721 C C . PRO A 1 90 ? 4.027 -3.623 -18.341 1.00 40.72 90 PRO A C 1
ATOM 723 O O . PRO A 1 90 ? 2.920 -3.666 -17.805 1.00 40.72 90 PRO A O 1
ATOM 726 N N . VAL A 1 91 ? 4.522 -4.655 -19.029 1.00 44.88 91 VAL A N 1
ATOM 727 C CA . VAL A 1 91 ? 3.946 -5.994 -18.957 1.00 44.88 91 VAL A CA 1
ATOM 728 C C . VAL A 1 91 ? 4.518 -6.545 -17.667 1.00 44.88 91 VAL A C 1
ATOM 730 O O . VAL A 1 91 ? 5.579 -7.157 -17.629 1.00 44.88 91 VAL A O 1
ATOM 733 N N . GLY A 1 92 ? 3.887 -6.119 -16.582 1.00 52.50 92 GLY A N 1
ATOM 734 C CA . GLY A 1 92 ? 4.416 -6.210 -15.238 1.00 52.50 92 GLY A CA 1
ATOM 735 C C . GLY A 1 92 ? 3.747 -5.159 -14.369 1.00 52.50 92 GLY A C 1
ATOM 736 O O . GLY A 1 92 ? 3.748 -3.973 -14.692 1.00 52.50 92 GLY A O 1
ATOM 737 N N . ARG A 1 93 ? 3.144 -5.621 -13.271 1.00 40.94 93 ARG A N 1
ATOM 738 C CA . ARG A 1 93 ? 2.579 -4.776 -12.215 1.00 40.94 93 ARG A CA 1
ATOM 739 C C . ARG A 1 93 ? 3.602 -3.679 -11.857 1.00 40.94 93 ARG A C 1
ATOM 741 O O . ARG A 1 93 ? 4.768 -4.029 -11.670 1.00 40.94 93 ARG A O 1
ATOM 748 N N . PRO A 1 94 ? 3.196 -2.402 -11.721 1.00 40.97 94 PRO A N 1
ATOM 749 C CA . PRO A 1 94 ? 4.061 -1.365 -11.162 1.00 40.97 94 PRO A CA 1
ATOM 750 C C . PRO A 1 94 ? 4.716 -1.892 -9.882 1.00 40.97 94 PRO A C 1
ATOM 752 O O . PRO A 1 94 ? 4.031 -2.507 -9.062 1.00 40.97 94 PRO A O 1
ATOM 755 N N . THR A 1 95 ? 6.024 -1.719 -9.708 1.00 46.38 95 THR A N 1
ATOM 756 C CA . THR A 1 95 ? 6.699 -2.137 -8.474 1.00 46.38 95 THR A CA 1
ATOM 757 C C . THR A 1 95 ? 6.184 -1.282 -7.321 1.00 46.38 95 THR A C 1
ATOM 759 O O . THR A 1 95 ? 6.683 -0.192 -7.078 1.00 46.38 95 THR A O 1
ATOM 762 N N . VAL A 1 96 ? 5.178 -1.794 -6.606 1.00 50.66 96 VAL A N 1
ATOM 763 C CA . VAL A 1 96 ? 4.656 -1.222 -5.349 1.00 50.66 96 VAL A CA 1
ATOM 764 C C . VAL A 1 96 ? 5.660 -1.431 -4.195 1.00 50.66 96 VAL A C 1
ATOM 766 O O . VAL A 1 96 ? 5.419 -1.027 -3.067 1.00 50.66 96 VAL A O 1
ATOM 769 N N . GLY A 1 97 ? 6.812 -2.059 -4.460 1.00 63.56 97 GLY A N 1
ATOM 770 C CA . GLY A 1 97 ? 7.862 -2.306 -3.479 1.00 63.56 97 GLY A CA 1
ATOM 771 C C . GLY A 1 97 ? 8.785 -3.454 -3.887 1.00 63.56 97 GLY A C 1
ATOM 772 O O . GLY A 1 97 ? 8.825 -3.871 -5.048 1.00 63.56 97 GLY A O 1
ATOM 773 N N . ILE A 1 98 ? 9.524 -3.979 -2.909 1.00 75.62 98 ILE A N 1
ATOM 774 C CA . ILE A 1 98 ? 10.424 -5.125 -3.082 1.00 75.62 98 ILE A CA 1
ATOM 775 C C . ILE A 1 98 ? 9.590 -6.406 -3.203 1.00 75.62 98 ILE A C 1
ATOM 777 O O . ILE A 1 98 ? 8.787 -6.718 -2.328 1.00 75.62 98 ILE A O 1
ATOM 781 N N . THR A 1 99 ? 9.803 -7.179 -4.270 1.00 77.12 99 THR A N 1
ATOM 782 C CA . THR A 1 99 ? 9.164 -8.494 -4.445 1.00 77.12 99 THR A CA 1
ATOM 783 C C . THR A 1 99 ? 10.101 -9.598 -3.965 1.00 77.12 99 THR A C 1
ATOM 785 O O . THR A 1 99 ? 11.215 -9.726 -4.470 1.00 77.12 99 THR A O 1
ATOM 788 N N . LYS A 1 100 ? 9.642 -10.427 -3.022 1.00 79.81 100 LYS A N 1
ATOM 789 C CA . LYS A 1 100 ? 10.323 -11.662 -2.604 1.00 79.81 100 LYS A CA 1
ATOM 790 C C . LYS A 1 100 ? 9.471 -12.869 -2.990 1.00 79.81 100 LYS A C 1
ATOM 792 O O . LYS A 1 100 ? 8.252 -12.829 -2.849 1.00 79.81 100 LYS A O 1
ATOM 797 N N . LYS A 1 101 ? 10.106 -13.929 -3.497 1.00 85.38 101 LYS A N 1
ATOM 798 C CA . LYS A 1 101 ? 9.424 -15.193 -3.804 1.00 85.38 101 LYS A CA 1
ATOM 799 C C . LYS A 1 101 ? 9.303 -16.017 -2.527 1.00 85.38 101 LYS A C 1
ATOM 801 O O . LYS A 1 101 ? 10.293 -16.185 -1.821 1.00 85.38 101 LYS A O 1
ATOM 806 N N . VAL A 1 102 ? 8.106 -16.525 -2.266 1.00 85.12 102 VAL A N 1
ATOM 807 C CA . VAL A 1 102 ? 7.813 -17.440 -1.161 1.00 85.12 102 VAL A CA 1
ATOM 808 C C . VAL A 1 102 ? 7.190 -18.709 -1.729 1.00 85.12 102 VAL A C 1
ATOM 810 O O . VAL A 1 102 ? 6.419 -18.639 -2.687 1.00 85.12 102 VAL A O 1
ATOM 813 N N . SER A 1 103 ? 7.542 -19.854 -1.150 1.00 90.44 103 SER A N 1
ATOM 814 C CA . SER A 1 103 ? 6.907 -21.139 -1.443 1.00 90.44 103 SER A CA 1
ATOM 815 C C . SER A 1 103 ? 5.951 -21.469 -0.305 1.00 90.44 103 SER A C 1
ATOM 817 O O . SER A 1 103 ? 6.357 -21.448 0.855 1.00 90.44 103 SER A O 1
ATOM 819 N N . LEU A 1 104 ? 4.698 -21.768 -0.634 1.00 92.81 104 LEU A N 1
ATOM 820 C CA . LEU A 1 104 ? 3.675 -22.193 0.320 1.00 92.81 104 LEU A CA 1
ATOM 821 C C . LEU A 1 104 ? 3.346 -23.660 0.052 1.00 92.81 104 LEU A C 1
ATOM 823 O O . LEU A 1 104 ? 3.190 -24.052 -1.101 1.00 92.81 104 LEU A O 1
ATOM 827 N N . THR A 1 105 ? 3.273 -24.464 1.111 1.00 95.12 105 THR A N 1
ATOM 828 C CA . THR A 1 105 ? 2.784 -25.848 1.055 1.00 95.12 105 THR A CA 1
ATOM 829 C C . THR A 1 105 ? 1.555 -25.919 1.943 1.00 95.12 105 THR A C 1
ATOM 831 O O . THR A 1 105 ? 1.658 -25.643 3.135 1.00 95.12 105 THR A O 1
ATOM 834 N N . LEU A 1 106 ? 0.411 -26.235 1.346 1.00 94.19 106 LEU A N 1
ATOM 835 C CA . LEU A 1 106 ? -0.892 -26.343 1.997 1.00 94.19 106 LEU A CA 1
ATOM 836 C C . LEU A 1 106 ? -1.555 -27.649 1.529 1.00 94.19 106 LEU A C 1
ATOM 838 O O . LEU A 1 106 ? -1.195 -28.128 0.444 1.00 94.19 106 LEU A O 1
ATOM 842 N N . PRO A 1 107 ? -2.475 -28.231 2.313 1.00 97.62 107 PRO A N 1
ATOM 843 C CA . PRO A 1 107 ? -3.314 -29.322 1.833 1.00 97.62 107 PRO A CA 1
ATOM 844 C C . PRO A 1 107 ? -4.261 -28.859 0.707 1.00 97.62 107 PRO A C 1
ATOM 846 O O . PRO A 1 107 ? -4.372 -27.668 0.406 1.00 97.62 107 PRO A O 1
ATOM 849 N N . GLU A 1 108 ? -4.851 -29.825 -0.003 1.00 95.25 108 GLU A N 1
ATOM 850 C CA . GLU A 1 108 ? -5.620 -29.578 -1.235 1.00 95.25 108 GLU A CA 1
ATOM 851 C C . GLU A 1 108 ? -6.880 -28.743 -0.971 1.00 95.25 108 GLU A C 1
ATOM 853 O O . GLU A 1 108 ? -7.137 -27.788 -1.698 1.00 95.25 108 GLU A O 1
ATOM 858 N N . GLU A 1 109 ? -7.585 -29.013 0.130 1.00 95.31 109 GLU A N 1
ATOM 859 C CA . GLU A 1 109 ? -8.803 -28.289 0.519 1.00 95.31 109 GLU A CA 1
ATOM 860 C C . GLU A 1 109 ? -8.543 -26.785 0.731 1.00 95.31 109 GLU A C 1
ATOM 862 O O . GLU A 1 109 ? -9.336 -25.932 0.326 1.00 95.31 109 GLU A O 1
ATOM 867 N N . GLU A 1 110 ? -7.403 -26.427 1.323 1.00 93.38 110 GLU A N 1
ATOM 868 C CA . GLU A 1 110 ? -7.003 -25.038 1.533 1.00 93.38 110 GLU A CA 1
ATOM 869 C C . GLU A 1 110 ? -6.533 -24.365 0.240 1.00 93.38 110 GLU A C 1
ATOM 871 O O . GLU A 1 110 ? -6.714 -23.153 0.086 1.00 93.38 110 GLU A O 1
ATOM 876 N N . TRP A 1 111 ? -5.946 -25.122 -0.694 1.00 95.44 111 TRP A N 1
ATOM 877 C CA . TRP A 1 111 ? -5.637 -24.609 -2.030 1.00 95.44 111 TRP A CA 1
ATOM 878 C C . TRP A 1 111 ? -6.902 -24.315 -2.827 1.00 95.44 111 TRP A C 1
ATOM 880 O O . TRP A 1 111 ? -6.990 -23.235 -3.414 1.00 95.44 111 TRP A O 1
ATOM 890 N N . ASP A 1 112 ? -7.882 -25.215 -2.794 1.00 94.75 112 ASP A N 1
ATOM 891 C CA . ASP A 1 112 ? -9.171 -25.035 -3.463 1.00 94.75 112 ASP A CA 1
ATOM 892 C C . ASP A 1 112 ? -9.897 -23.800 -2.925 1.00 94.75 112 ASP A C 1
ATOM 894 O O . ASP A 1 112 ? -10.328 -22.931 -3.690 1.00 94.75 112 ASP A O 1
ATOM 898 N N . TRP A 1 113 ? -9.954 -23.665 -1.597 1.00 94.50 113 TRP A N 1
ATOM 899 C CA . TRP A 1 113 ? -10.524 -22.484 -0.955 1.00 94.50 113 TRP A CA 1
ATOM 900 C C . TRP A 1 113 ? -9.786 -21.199 -1.358 1.00 94.50 113 TRP A C 1
ATOM 902 O O . TRP A 1 113 ? -10.417 -20.195 -1.698 1.00 94.50 113 TRP A O 1
ATOM 912 N N . LEU A 1 114 ? -8.448 -21.212 -1.347 1.00 93.69 114 LEU A N 1
ATOM 913 C CA . LEU A 1 114 ? -7.640 -20.047 -1.713 1.00 93.69 114 LEU A CA 1
ATOM 914 C C . LEU A 1 114 ? -7.877 -19.644 -3.168 1.00 93.69 114 LEU A C 1
ATOM 916 O O . LEU A 1 114 ? -7.958 -18.452 -3.466 1.00 93.69 114 LEU A O 1
ATOM 920 N N . ASP A 1 115 ? -7.990 -20.616 -4.065 1.00 93.88 115 ASP A N 1
ATOM 921 C CA . ASP A 1 115 ? -8.203 -20.396 -5.491 1.00 93.88 115 ASP A CA 1
ATOM 922 C C . ASP A 1 115 ? -9.567 -19.805 -5.800 1.00 93.88 115 ASP A C 1
ATOM 924 O O . ASP A 1 115 ? -9.654 -18.866 -6.598 1.00 93.88 115 ASP A O 1
ATOM 928 N N . GLU A 1 116 ? -10.604 -20.305 -5.126 1.00 93.00 116 GLU A N 1
ATOM 929 C CA . GLU A 1 116 ? -11.951 -19.749 -5.198 1.00 93.00 116 GLU A CA 1
ATOM 930 C C . GLU A 1 116 ? -11.938 -18.272 -4.786 1.00 93.00 116 GLU A C 1
ATOM 932 O O . GLU A 1 116 ? -12.419 -17.414 -5.526 1.00 93.00 116 GLU A O 1
ATOM 937 N N . LYS A 1 117 ? -11.323 -17.949 -3.638 1.00 90.31 117 LYS A N 1
ATOM 938 C CA . LYS A 1 117 ? -11.264 -16.567 -3.129 1.00 90.31 117 LYS A CA 1
ATOM 939 C C . LYS A 1 117 ? -10.343 -15.657 -3.927 1.00 90.31 117 LYS A C 1
ATOM 941 O O . LYS A 1 117 ? -10.541 -14.445 -3.946 1.00 90.31 117 LYS A O 1
ATOM 946 N N . ALA A 1 118 ? -9.334 -16.215 -4.584 1.00 91.38 118 ALA A N 1
ATOM 947 C CA . ALA A 1 118 ? -8.380 -15.435 -5.349 1.00 91.38 118 ALA A CA 1
ATOM 948 C C . ALA A 1 118 ? -8.927 -14.934 -6.691 1.00 91.38 118 ALA A C 1
ATOM 950 O O . ALA A 1 118 ? -8.282 -14.070 -7.293 1.00 91.38 118 ALA A O 1
ATOM 951 N N . GLU A 1 119 ? -10.040 -15.491 -7.187 1.00 89.25 119 GLU A N 1
ATOM 952 C CA . GLU A 1 119 ? -10.656 -15.144 -8.479 1.00 89.25 119 GLU A CA 1
ATOM 953 C C . GLU A 1 119 ? -9.620 -15.085 -9.625 1.00 89.25 119 GLU A C 1
ATOM 955 O O . GLU A 1 119 ? -9.573 -14.161 -10.440 1.00 89.25 119 GLU A O 1
ATOM 960 N N . GLY A 1 120 ? -8.702 -16.058 -9.651 1.00 86.75 120 GLY A N 1
ATOM 961 C CA . GLY A 1 120 ? -7.634 -16.143 -10.653 1.00 86.75 120 GLY A CA 1
ATOM 962 C C . GLY A 1 120 ? -6.401 -15.261 -10.396 1.00 86.75 120 GLY A C 1
ATOM 963 O O . GLY A 1 120 ? -5.475 -15.260 -11.208 1.00 86.75 120 GLY A O 1
ATOM 964 N N . ASN A 1 121 ? -6.317 -14.537 -9.271 1.00 89.56 121 ASN A N 1
ATOM 965 C CA . ASN A 1 121 ? -5.154 -13.719 -8.903 1.00 89.56 121 ASN A CA 1
ATOM 966 C C . ASN A 1 121 ? -4.640 -13.990 -7.480 1.00 89.56 121 ASN A C 1
ATOM 968 O O . ASN A 1 121 ? -4.678 -13.125 -6.598 1.00 89.56 121 ASN A O 1
ATOM 972 N N . ARG A 1 122 ? -4.050 -15.176 -7.281 1.00 91.38 122 ARG A N 1
ATOM 973 C CA . ARG A 1 122 ? -3.481 -15.620 -5.991 1.00 91.38 122 ARG A CA 1
ATOM 974 C C . ARG A 1 122 ? -2.523 -14.600 -5.378 1.00 91.38 122 ARG A C 1
ATOM 976 O O . ARG A 1 122 ? -2.575 -14.327 -4.188 1.00 91.38 122 ARG A O 1
ATOM 983 N N . SER A 1 123 ? -1.660 -13.977 -6.185 1.00 87.50 123 SER A N 1
ATOM 984 C CA . SER A 1 123 ? -0.692 -12.988 -5.690 1.00 87.50 123 SER A CA 1
ATOM 985 C C . SER A 1 123 ? -1.324 -11.666 -5.250 1.00 87.50 123 SER A C 1
ATOM 987 O O . SER A 1 123 ? -0.682 -10.897 -4.536 1.00 87.50 123 SER A O 1
ATOM 989 N N . LYS A 1 124 ? -2.520 -11.313 -5.734 1.00 86.38 124 LYS A N 1
ATOM 990 C CA . LYS A 1 124 ? -3.305 -10.182 -5.214 1.00 86.38 124 LYS A CA 1
ATOM 991 C C . LYS A 1 124 ? -3.942 -10.565 -3.893 1.00 86.38 124 LYS A C 1
ATOM 993 O O . LYS A 1 124 ? -3.658 -9.891 -2.911 1.00 86.38 124 LYS A O 1
ATOM 998 N N . PHE A 1 125 ? -4.650 -11.683 -3.873 1.00 90.69 125 PHE A N 1
ATOM 999 C CA . PHE A 1 125 ? -5.324 -12.166 -2.681 1.00 90.69 125 PHE A CA 1
ATOM 1000 C C . PHE A 1 125 ? -4.362 -12.396 -1.507 1.00 90.69 125 PHE A C 1
ATOM 1002 O O . PHE A 1 125 ? -4.575 -11.876 -0.422 1.00 90.69 125 PHE A O 1
ATOM 1009 N N . LEU A 1 126 ? -3.215 -13.043 -1.738 1.00 91.38 126 LEU A N 1
ATOM 1010 C CA . LEU A 1 126 ? -2.190 -13.230 -0.704 1.00 91.38 126 LEU A CA 1
ATOM 1011 C C . LEU A 1 126 ? -1.605 -11.909 -0.190 1.00 91.38 126 LEU A C 1
ATOM 1013 O O . LEU A 1 126 ? -1.280 -11.807 0.987 1.00 91.38 126 LEU A O 1
ATOM 1017 N N . ARG A 1 127 ? -1.466 -10.886 -1.044 1.00 86.25 127 ARG A N 1
ATOM 1018 C CA . ARG A 1 127 ? -1.025 -9.561 -0.580 1.00 86.25 127 ARG A CA 1
ATOM 1019 C C . ARG A 1 127 ? -2.097 -8.873 0.246 1.00 86.25 127 ARG A C 1
ATOM 1021 O O . ARG A 1 127 ? -1.742 -8.246 1.228 1.00 86.25 127 ARG A O 1
ATOM 1028 N N . GLU A 1 128 ? -3.364 -9.020 -0.118 1.00 83.50 128 GLU A N 1
ATOM 1029 C CA . GLU A 1 128 ? -4.487 -8.517 0.676 1.00 83.50 128 GLU A CA 1
ATOM 1030 C C . GLU A 1 128 ? -4.586 -9.239 2.017 1.00 83.50 128 GLU A C 1
ATOM 1032 O O . GLU A 1 128 ? -4.733 -8.571 3.026 1.00 83.50 128 GLU A O 1
ATOM 1037 N N . ILE A 1 129 ? -4.389 -10.559 2.070 1.00 87.94 129 ILE A N 1
ATOM 1038 C CA . ILE A 1 129 ? -4.290 -11.300 3.336 1.00 87.94 129 ILE A CA 1
ATOM 1039 C C . ILE A 1 129 ? -3.138 -10.764 4.181 1.00 87.94 129 ILE A C 1
ATOM 1041 O O . ILE A 1 129 ? -3.332 -10.492 5.358 1.00 87.94 129 ILE A O 1
ATOM 1045 N N . VAL A 1 130 ? -1.950 -10.587 3.597 1.00 85.62 130 VAL A N 1
ATOM 1046 C CA . VAL A 1 130 ? -0.789 -10.050 4.322 1.00 85.62 130 VAL A CA 1
ATOM 1047 C C . VAL A 1 130 ? -1.052 -8.622 4.795 1.00 85.62 130 VAL A C 1
ATOM 1049 O O . VAL A 1 130 ? -0.745 -8.308 5.934 1.00 85.62 130 VAL A O 1
ATOM 1052 N N . TRP A 1 131 ? -1.642 -7.758 3.970 1.00 79.44 131 TRP A N 1
ATOM 1053 C CA . TRP A 1 131 ? -1.996 -6.395 4.368 1.00 79.44 131 TRP A CA 1
ATOM 1054 C C . TRP A 1 131 ? -3.095 -6.358 5.416 1.00 79.44 131 TRP A C 1
ATOM 1056 O O . TRP A 1 131 ? -3.012 -5.539 6.314 1.00 79.44 131 TRP A O 1
ATOM 1066 N N . ASN A 1 132 ? -4.082 -7.244 5.342 1.00 75.81 132 ASN A N 1
ATOM 1067 C CA . ASN A 1 132 ? -5.119 -7.362 6.354 1.00 75.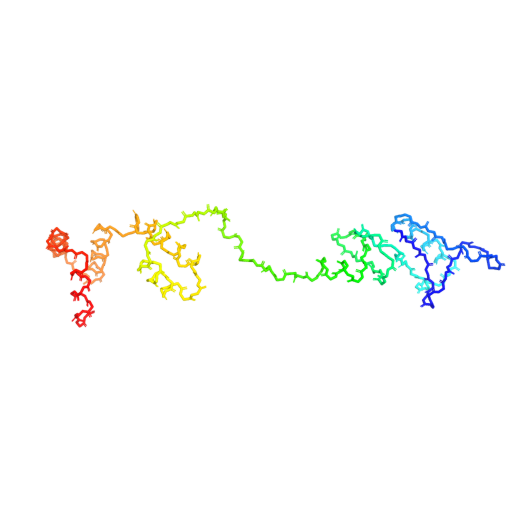81 132 ASN A CA 1
ATOM 1068 C C . ASN A 1 132 ? -4.549 -7.933 7.645 1.00 75.81 132 ASN A C 1
ATOM 1070 O O . ASN A 1 132 ? -4.951 -7.489 8.701 1.00 75.81 132 ASN A O 1
ATOM 1074 N N . ALA A 1 133 ? -3.607 -8.873 7.591 1.00 74.62 133 ALA A N 1
ATOM 1075 C CA . ALA A 1 133 ? -2.931 -9.386 8.777 1.00 74.62 133 ALA A CA 1
ATOM 1076 C C . ALA A 1 133 ? -2.044 -8.307 9.416 1.00 74.62 133 ALA A C 1
ATOM 1078 O O . ALA A 1 133 ? -2.133 -8.088 10.612 1.00 74.62 133 ALA A O 1
ATOM 1079 N N . LEU A 1 134 ? -1.261 -7.579 8.613 1.00 68.12 134 LEU A N 1
ATOM 1080 C CA . LEU A 1 134 ? -0.407 -6.479 9.079 1.00 68.12 134 LEU A CA 1
ATOM 1081 C C . LEU A 1 134 ? -1.212 -5.238 9.507 1.00 68.12 134 LEU A C 1
ATOM 1083 O O . LEU A 1 134 ? -0.801 -4.525 10.412 1.00 68.12 134 LEU A O 1
ATOM 1087 N N . GLY A 1 135 ? -2.341 -4.965 8.854 1.00 55.31 135 GLY A N 1
ATOM 1088 C CA . GLY A 1 135 ? -3.249 -3.854 9.155 1.00 55.31 135 GLY A CA 1
ATOM 1089 C C . GLY A 1 135 ? -4.167 -4.154 10.342 1.00 55.31 135 GLY A C 1
ATOM 1090 O O . GLY A 1 135 ? -4.381 -3.290 11.190 1.00 55.31 135 GLY A O 1
ATOM 1091 N N . ASN A 1 136 ? -4.628 -5.404 10.478 1.00 49.66 136 ASN A N 1
ATOM 1092 C CA . ASN A 1 136 ? -5.300 -5.892 11.689 1.00 49.66 136 ASN A CA 1
ATOM 1093 C C . ASN A 1 136 ? -4.330 -6.161 12.839 1.00 49.66 136 ASN A C 1
ATOM 1095 O O . ASN A 1 136 ? -4.790 -6.365 13.958 1.00 49.66 136 ASN A O 1
ATOM 1099 N N . GLU A 1 137 ? -3.014 -6.146 12.615 1.00 47.19 137 GLU A N 1
ATOM 1100 C CA . GLU A 1 137 ? -2.066 -6.195 13.725 1.00 47.19 137 GLU A CA 1
ATOM 1101 C C . GLU A 1 137 ? -2.062 -4.894 14.550 1.00 47.19 137 GLU A C 1
ATOM 1103 O O . GLU A 1 137 ? -1.585 -4.957 15.682 1.00 47.19 137 GLU A O 1
ATOM 1108 N N . SER A 1 138 ? -2.627 -3.749 14.100 1.00 49.81 138 SER A N 1
ATOM 1109 C CA . SER A 1 138 ? -2.774 -2.594 15.017 1.00 49.81 138 SER A CA 1
ATOM 1110 C C . SER A 1 138 ? -3.684 -1.396 14.650 1.00 49.81 138 SER A C 1
ATOM 1112 O O . SER A 1 138 ? -3.509 -0.352 15.281 1.00 49.81 138 SER A O 1
ATOM 1114 N N . GLU A 1 139 ? -4.617 -1.421 13.687 1.00 50.62 139 GLU A N 1
ATOM 1115 C CA . GLU A 1 139 ? -5.502 -0.235 13.518 1.00 50.62 139 GLU A CA 1
ATOM 1116 C C . GLU A 1 139 ? -6.745 -0.242 14.416 1.00 50.62 139 GLU A C 1
ATOM 1118 O O . GLU A 1 139 ? -7.209 0.820 14.829 1.00 50.62 139 GLU A O 1
ATOM 1123 N N . TRP A 1 140 ? -7.262 -1.422 14.760 1.00 64.94 140 TRP A N 1
ATOM 1124 C CA . TRP A 1 140 ? -8.491 -1.558 15.539 1.00 64.94 140 TRP A CA 1
ATOM 1125 C C . TRP A 1 140 ? -8.233 -2.379 16.793 1.00 64.94 140 TRP A C 1
ATOM 1127 O O . TRP A 1 140 ? -8.077 -3.597 16.738 1.00 64.94 140 TRP A O 1
ATOM 1137 N N . ASP A 1 141 ? -8.211 -1.699 17.934 1.00 71.94 141 ASP A N 1
ATOM 1138 C CA . ASP A 1 141 ? -8.231 -2.320 19.250 1.00 71.94 141 ASP A CA 1
ATOM 1139 C C . ASP A 1 141 ? -9.518 -1.948 20.006 1.00 71.94 141 ASP A C 1
ATOM 1141 O O . ASP A 1 141 ? -10.312 -1.090 19.599 1.00 71.94 141 ASP A O 1
ATOM 1145 N N . ASN A 1 142 ? -9.740 -2.612 21.139 1.00 84.69 142 ASN A N 1
ATOM 1146 C CA . ASN A 1 142 ? -10.886 -2.339 22.005 1.00 84.69 142 ASN A CA 1
ATOM 1147 C C . ASN A 1 142 ? -10.952 -0.860 22.436 1.00 84.69 142 ASN A C 1
ATOM 1149 O O . ASN A 1 142 ? -12.041 -0.326 22.648 1.00 84.69 142 ASN A O 1
ATOM 1153 N N . TYR A 1 143 ? -9.812 -0.173 22.545 1.00 87.19 143 TYR A N 1
ATOM 1154 C CA . TYR A 1 143 ? -9.765 1.230 22.948 1.00 87.19 143 TYR A CA 1
ATOM 1155 C C . TYR A 1 143 ? -10.210 2.173 21.829 1.00 87.19 143 TYR A C 1
ATOM 1157 O O . TYR A 1 143 ? -10.936 3.128 22.110 1.00 87.19 143 TYR A O 1
ATOM 1165 N N . ALA A 1 144 ? -9.861 1.890 20.574 1.00 85.06 144 ALA A N 1
ATOM 1166 C CA . ALA A 1 144 ? -10.332 2.627 19.407 1.00 85.06 144 ALA A CA 1
ATOM 1167 C C . ALA A 1 144 ? -11.865 2.571 19.308 1.00 85.06 144 ALA A C 1
ATOM 1169 O O . ALA A 1 144 ? -12.511 3.607 19.141 1.00 85.06 144 ALA A O 1
ATOM 1170 N N . CYS A 1 145 ? -12.464 1.393 19.529 1.00 88.38 145 CYS A N 1
ATOM 1171 C CA . CYS A 1 145 ? -13.921 1.226 19.583 1.00 88.38 145 CYS A CA 1
ATOM 1172 C C . CYS A 1 145 ? -14.573 2.122 20.655 1.00 88.38 145 CYS A C 1
ATOM 1174 O O . CYS A 1 145 ? -15.534 2.843 20.370 1.00 88.38 145 CYS A O 1
ATOM 1176 N N . LEU A 1 146 ? -14.018 2.146 21.873 1.00 93.88 146 LEU A N 1
ATOM 1177 C CA . LEU A 1 146 ? -14.510 3.031 22.934 1.00 93.88 146 LEU A CA 1
ATOM 1178 C C . LEU A 1 146 ? -14.323 4.513 22.595 1.00 93.88 146 LEU A C 1
ATOM 1180 O O . LEU A 1 146 ? -15.191 5.322 22.918 1.00 93.88 146 LEU A O 1
ATOM 1184 N N . GLY A 1 147 ? -13.218 4.872 21.941 1.00 93.25 147 GLY A N 1
ATOM 1185 C CA . GLY A 1 147 ? -12.954 6.234 21.483 1.00 93.25 147 GLY A CA 1
ATOM 1186 C C . GLY A 1 147 ? -14.030 6.743 20.522 1.00 93.25 147 GLY A C 1
ATOM 1187 O O . GLY A 1 147 ? -14.544 7.847 20.714 1.00 93.25 147 GLY A O 1
ATOM 1188 N N . TYR A 1 148 ? -14.434 5.923 19.545 1.00 92.44 148 TYR A N 1
ATOM 1189 C CA . TYR A 1 148 ? -15.533 6.257 18.633 1.00 92.44 148 TYR A CA 1
ATOM 1190 C C . TYR A 1 148 ? -16.877 6.383 19.357 1.00 92.44 148 TYR A C 1
ATOM 1192 O O . TYR A 1 148 ? -17.612 7.340 19.111 1.00 92.44 148 TYR A O 1
ATOM 1200 N N . ALA A 1 149 ? -17.174 5.478 20.296 1.00 95.00 149 ALA A N 1
ATOM 1201 C CA . ALA A 1 149 ? -18.396 5.553 21.094 1.00 95.00 149 ALA A CA 1
ATOM 1202 C C . ALA A 1 149 ? -18.460 6.847 21.925 1.00 95.00 149 ALA A C 1
ATOM 1204 O O . ALA A 1 149 ? -19.492 7.514 21.947 1.00 95.00 149 ALA A O 1
ATOM 1205 N N . ILE A 1 150 ? -17.352 7.243 22.564 1.00 97.38 150 ILE A N 1
ATOM 1206 C CA . ILE A 1 150 ? -17.261 8.512 23.302 1.00 97.38 150 ILE A CA 1
ATOM 1207 C C . ILE A 1 150 ? -17.530 9.689 22.364 1.00 97.38 150 ILE A C 1
ATOM 1209 O O . ILE A 1 150 ? -18.355 10.535 22.694 1.00 97.38 150 ILE A O 1
ATOM 1213 N N . LYS A 1 151 ? -16.888 9.727 21.190 1.00 96.69 151 LYS A N 1
ATOM 1214 C CA . LYS A 1 151 ? -17.046 10.835 20.238 1.00 96.69 151 LYS A CA 1
ATOM 1215 C C . LYS A 1 151 ? -18.480 10.993 19.740 1.00 96.69 151 LYS A C 1
ATOM 1217 O O . LYS A 1 151 ? -18.998 12.104 19.779 1.00 96.69 151 LYS A O 1
ATOM 1222 N N . GLY A 1 152 ? -19.140 9.900 19.359 1.00 96.88 152 GLY A N 1
ATOM 1223 C CA . GLY A 1 152 ? -20.545 9.952 18.943 1.00 96.88 152 GLY A CA 1
ATOM 1224 C C . GLY A 1 152 ? -21.471 10.445 20.062 1.00 96.88 152 GLY A C 1
ATOM 1225 O O . GLY A 1 152 ? -22.340 11.282 19.831 1.00 96.88 152 GLY A O 1
ATOM 1226 N N . LEU A 1 153 ? -21.253 9.992 21.301 1.00 97.44 153 LEU A N 1
ATOM 1227 C CA . LEU A 1 153 ? -22.053 10.431 22.450 1.00 97.44 153 LEU A CA 1
ATOM 1228 C C . LEU A 1 153 ? -21.797 11.901 22.823 1.00 97.44 153 LEU A C 1
ATOM 1230 O O . LEU A 1 153 ? -22.735 12.608 23.192 1.00 97.44 153 LEU A O 1
ATOM 1234 N N . GLU A 1 154 ? -20.552 12.375 22.713 1.00 96.94 154 GLU A N 1
ATOM 1235 C CA . GLU A 1 154 ? -20.203 13.791 22.888 1.00 96.94 154 GLU A CA 1
ATOM 1236 C C . GLU A 1 154 ? -20.907 14.673 21.847 1.00 96.94 154 GLU A C 1
ATOM 1238 O O . GLU A 1 154 ? -21.488 15.695 22.210 1.00 96.94 154 GLU A O 1
ATOM 1243 N N . GLU A 1 155 ? -20.912 14.271 20.572 1.00 97.69 155 GLU A N 1
ATOM 1244 C CA . GLU A 1 155 ? -21.611 14.990 19.494 1.00 97.69 155 GLU A CA 1
ATOM 1245 C C . GLU A 1 155 ? -23.126 15.054 19.728 1.00 97.69 155 GLU A C 1
ATOM 1247 O O . GLU A 1 155 ? -23.768 16.068 19.452 1.00 97.69 155 GLU A O 1
ATOM 1252 N N . MET A 1 156 ? -23.692 14.007 20.329 1.00 96.81 156 MET A N 1
ATOM 1253 C CA . MET A 1 156 ? -25.089 13.964 20.762 1.00 96.81 156 MET A CA 1
ATOM 1254 C C . MET A 1 156 ? -25.342 14.683 22.102 1.00 96.81 156 MET A C 1
ATOM 1256 O O . MET A 1 156 ? -26.461 14.650 22.611 1.00 96.81 156 MET A O 1
ATOM 1260 N N . SER A 1 157 ? -24.335 15.359 22.668 1.00 96.81 157 SER A N 1
ATOM 1261 C CA . SER A 1 157 ? -24.419 16.136 23.915 1.00 96.81 157 SER A CA 1
ATOM 1262 C C . SER A 1 157 ? -24.802 15.324 25.164 1.00 96.81 157 SER A C 1
ATOM 1264 O O . SER A 1 157 ? -25.429 15.858 26.083 1.00 96.81 157 SER A O 1
ATOM 1266 N N . TYR A 1 158 ? -24.416 14.046 25.235 1.00 96.81 158 TYR A N 1
ATOM 1267 C CA . TYR A 1 158 ? -24.583 13.241 26.452 1.00 96.81 158 TYR A CA 1
ATOM 1268 C C . TYR A 1 158 ? -23.714 13.768 27.598 1.00 96.81 158 TYR A C 1
ATOM 1270 O O . TYR A 1 158 ? -22.608 14.276 27.393 1.00 96.81 158 TYR A O 1
ATOM 1278 N N . SER A 1 159 ? -24.183 13.605 28.838 1.00 97.25 159 SER A N 1
ATOM 1279 C CA . SER A 1 159 ? -23.393 13.994 30.007 1.00 97.25 159 SER A CA 1
ATOM 1280 C C . SER A 1 159 ? -22.219 13.039 30.242 1.00 97.25 159 SER A C 1
ATOM 1282 O O . SER A 1 159 ? -22.278 11.847 29.930 1.00 97.25 159 SER A O 1
ATOM 1284 N N . SER A 1 160 ? -21.155 13.529 30.882 1.00 95.88 160 SER A N 1
ATOM 1285 C CA . SER A 1 160 ? -19.976 12.709 31.200 1.00 95.88 160 SER A CA 1
ATOM 1286 C C . SER A 1 160 ? -20.308 11.459 32.028 1.00 95.88 160 SER A C 1
ATOM 1288 O O . SER A 1 160 ? -19.684 10.415 31.844 1.00 95.88 160 SER A O 1
ATOM 1290 N N . GLU A 1 161 ? -21.302 11.533 32.919 1.00 96.81 161 GLU A N 1
ATOM 1291 C CA . GLU A 1 161 ? -21.734 10.383 33.723 1.00 96.81 161 GLU A CA 1
ATOM 1292 C C . GLU A 1 161 ? -22.469 9.324 32.890 1.00 96.81 161 GLU A C 1
ATOM 1294 O O . GLU A 1 161 ? -22.313 8.127 33.140 1.00 96.81 161 GLU A O 1
ATOM 1299 N N . GLU A 1 162 ? -23.235 9.730 31.877 1.00 97.50 162 GLU A N 1
ATOM 1300 C CA . GLU A 1 162 ? -23.889 8.800 30.950 1.00 97.50 162 GLU A CA 1
ATOM 1301 C C . GLU A 1 162 ? -22.873 8.139 30.024 1.00 97.50 162 GLU A C 1
ATOM 1303 O O . GLU A 1 162 ? -22.860 6.912 29.914 1.00 97.50 162 GLU A O 1
ATOM 1308 N N . ILE A 1 163 ? -21.955 8.927 29.453 1.00 97.88 163 ILE A N 1
ATOM 1309 C CA . ILE A 1 163 ? -20.856 8.417 28.624 1.00 97.88 163 ILE A CA 1
ATOM 1310 C C . ILE A 1 163 ? -20.067 7.363 29.404 1.00 97.88 163 ILE A C 1
ATOM 1312 O O . ILE A 1 163 ? -19.847 6.255 28.922 1.00 97.88 163 ILE A O 1
ATOM 1316 N N . LYS A 1 164 ? -19.712 7.653 30.660 1.00 97.75 164 LYS A N 1
ATOM 1317 C CA . LYS A 1 164 ? -18.968 6.724 31.519 1.00 97.75 164 LYS A CA 1
ATOM 1318 C C . LYS A 1 164 ? -19.713 5.413 31.772 1.00 97.75 164 LYS A C 1
ATOM 1320 O O . LYS A 1 164 ? -19.078 4.358 31.823 1.00 97.75 164 LYS A O 1
ATOM 1325 N N . LYS A 1 165 ? -21.037 5.454 31.951 1.00 97.88 165 LYS A N 1
ATOM 1326 C CA . LYS A 1 165 ? -21.859 4.243 32.116 1.00 97.88 165 LYS A CA 1
ATOM 1327 C C . LYS A 1 165 ? -21.877 3.409 30.837 1.00 97.88 165 LYS A C 1
ATOM 1329 O O . LYS A 1 165 ? -21.660 2.203 30.916 1.00 97.88 165 LYS A O 1
ATOM 1334 N N . ILE A 1 166 ? -22.077 4.048 29.685 1.00 96.88 166 ILE A N 1
ATOM 1335 C CA . ILE A 1 166 ? -22.143 3.375 28.382 1.00 96.88 166 ILE A CA 1
ATOM 1336 C C . ILE A 1 166 ? -20.789 2.755 28.025 1.00 96.88 166 ILE A C 1
ATOM 1338 O O . ILE A 1 166 ? -20.721 1.565 27.742 1.00 96.88 166 ILE A O 1
ATOM 1342 N N . VAL A 1 167 ? -19.695 3.512 28.140 1.00 96.88 167 VAL A N 1
ATOM 1343 C CA . VAL A 1 167 ? -18.327 3.029 27.877 1.00 96.88 167 VAL A CA 1
ATOM 1344 C C . VAL A 1 167 ? -17.991 1.806 28.732 1.00 96.88 167 VAL A C 1
ATOM 1346 O O . VAL A 1 167 ? -17.451 0.830 28.222 1.00 96.88 167 VAL A O 1
ATOM 1349 N N . ARG A 1 168 ? -18.354 1.810 30.024 1.00 95.44 168 ARG A N 1
ATOM 1350 C CA . ARG A 1 168 ? -18.158 0.646 30.907 1.00 95.44 168 ARG A CA 1
ATOM 1351 C C . ARG A 1 168 ? -18.981 -0.566 30.479 1.00 95.44 168 ARG A C 1
ATOM 1353 O O . ARG A 1 168 ? -18.497 -1.688 30.599 1.00 95.44 168 ARG A O 1
ATOM 1360 N N . ALA A 1 169 ? -20.210 -0.346 30.018 1.00 95.94 169 ALA A N 1
ATOM 1361 C CA . ALA A 1 169 ? -21.069 -1.417 29.530 1.00 95.94 169 ALA A CA 1
ATOM 1362 C C . ALA A 1 169 ? -20.535 -2.020 28.223 1.00 95.94 169 ALA A C 1
ATOM 1364 O O . ALA A 1 169 ? -20.535 -3.237 28.090 1.00 95.94 169 ALA A O 1
ATOM 1365 N N . ILE A 1 170 ? -20.030 -1.195 27.300 1.00 94.44 170 ILE A N 1
ATOM 1366 C CA . ILE A 1 170 ? -19.386 -1.663 26.064 1.00 94.44 170 ILE A CA 1
ATOM 1367 C C . ILE A 1 170 ? -18.111 -2.441 26.403 1.00 94.44 170 ILE A C 1
ATOM 1369 O O . ILE A 1 170 ? -17.948 -3.569 25.951 1.00 94.44 170 ILE A O 1
ATOM 1373 N N . TYR A 1 171 ? -17.246 -1.882 27.256 1.00 92.81 171 TYR A N 1
ATOM 1374 C CA . TYR A 1 171 ? -15.982 -2.519 27.631 1.00 92.81 171 TYR A CA 1
ATOM 1375 C C . TYR A 1 171 ? -16.182 -3.911 28.238 1.00 92.81 171 TYR A C 1
ATOM 1377 O O . TYR A 1 171 ? -15.456 -4.837 27.899 1.00 92.81 171 TYR A O 1
ATOM 1385 N N . SER A 1 172 ? -17.199 -4.091 29.090 1.00 92.81 172 SER A N 1
ATOM 1386 C CA . SER A 1 172 ? -17.482 -5.409 29.670 1.00 92.81 172 SER A CA 1
ATOM 1387 C C . SER A 1 172 ? -17.925 -6.443 28.634 1.00 92.81 172 SER A C 1
ATOM 1389 O O . SER A 1 172 ? -17.743 -7.635 28.865 1.00 92.81 172 SER A O 1
ATOM 1391 N N . GLN A 1 173 ? -18.479 -6.026 27.488 1.00 93.31 173 GLN A N 1
ATOM 1392 C CA . GLN A 1 173 ? -18.818 -6.961 26.414 1.00 93.31 173 GLN A CA 1
ATOM 1393 C C . GLN A 1 173 ? -17.583 -7.517 25.715 1.00 93.31 173 GLN A C 1
ATOM 1395 O O . GLN A 1 173 ? -17.647 -8.645 25.239 1.00 93.31 173 GLN A O 1
ATOM 1400 N N . PHE A 1 174 ? -16.466 -6.788 25.688 1.00 87.81 174 PHE A N 1
ATOM 1401 C CA . PHE A 1 174 ? -15.246 -7.262 25.031 1.00 87.81 174 PHE A CA 1
ATOM 1402 C C . PHE A 1 174 ? -14.682 -8.534 25.673 1.00 87.81 174 PHE A C 1
ATOM 1404 O O . PHE A 1 174 ? -14.160 -9.389 24.968 1.00 87.81 174 PHE A O 1
ATOM 1411 N N . ASP A 1 175 ? -14.844 -8.689 26.989 1.00 82.19 175 ASP A N 1
ATOM 1412 C CA . ASP A 1 175 ? -14.438 -9.906 27.703 1.00 82.19 175 ASP A CA 1
ATOM 1413 C C . ASP A 1 175 ? -15.496 -11.020 27.616 1.00 82.19 175 ASP A C 1
ATOM 1415 O O . ASP A 1 175 ? -15.190 -12.202 27.770 1.00 82.19 175 ASP A O 1
ATOM 1419 N N . MET A 1 176 ? -16.761 -10.652 27.393 1.00 83.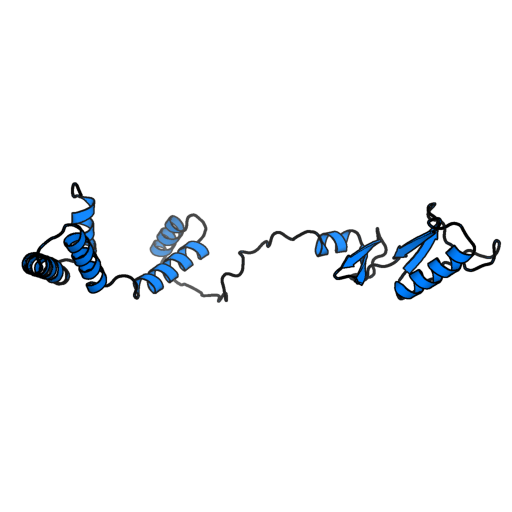44 176 MET A N 1
ATOM 1420 C CA . MET A 1 176 ? -17.909 -11.565 27.464 1.00 83.44 176 MET A CA 1
ATOM 1421 C C . MET A 1 176 ? -18.352 -12.101 26.099 1.00 83.44 176 MET A C 1
ATOM 1423 O O . MET A 1 176 ? -19.147 -13.044 26.048 1.00 83.44 176 MET A O 1
ATOM 1427 N N . LYS A 1 177 ? -17.901 -11.487 25.002 1.00 86.56 177 LYS A N 1
ATOM 1428 C CA . LYS A 1 177 ? -18.311 -11.800 23.631 1.00 86.56 177 LYS A CA 1
ATOM 1429 C C . LYS A 1 177 ? -17.109 -11.885 22.710 1.00 86.56 177 LYS A C 1
ATOM 1431 O O . LYS A 1 177 ? -16.225 -11.036 22.733 1.00 86.56 177 LYS A O 1
ATOM 1436 N N . SER A 1 178 ? -17.118 -12.891 21.844 1.00 83.62 178 SER A N 1
ATOM 1437 C CA . SER A 1 178 ? -16.153 -12.976 20.752 1.00 83.62 178 SER A CA 1
ATOM 1438 C C . SER A 1 178 ? -16.474 -11.959 19.649 1.00 83.62 178 SER A C 1
ATOM 1440 O O . SER A 1 178 ? -17.626 -11.555 19.463 1.00 83.62 178 SER A O 1
ATOM 1442 N N . VAL A 1 179 ? -15.460 -11.577 18.867 1.00 83.00 179 VAL A N 1
ATOM 1443 C CA . VAL A 1 179 ? -15.624 -10.656 17.726 1.00 83.00 179 VAL A CA 1
ATOM 1444 C C . VAL A 1 179 ? -16.704 -11.132 16.735 1.00 83.00 179 VAL A C 1
ATOM 1446 O O . VAL A 1 179 ? -17.550 -10.315 16.367 1.00 83.00 179 VAL A O 1
ATOM 1449 N N . PRO A 1 180 ? -16.776 -12.422 16.332 1.00 81.75 180 PRO A N 1
ATOM 1450 C CA . PRO A 1 180 ? -17.840 -12.890 15.440 1.00 81.75 180 PRO A CA 1
ATOM 1451 C C . PRO A 1 180 ? -19.250 -12.760 16.031 1.00 81.75 180 PRO A C 1
ATOM 1453 O O . PRO A 1 180 ? -20.185 -12.424 15.305 1.00 81.75 180 PRO A O 1
ATOM 1456 N N . GLU A 1 181 ? -19.420 -12.999 17.336 1.00 85.94 181 GLU A N 1
ATOM 1457 C CA . GLU A 1 181 ? -20.719 -12.844 18.002 1.00 85.94 181 GLU A CA 1
ATOM 1458 C C . GLU A 1 181 ? -21.164 -11.382 18.029 1.00 85.94 181 GLU A C 1
ATOM 1460 O O . GLU A 1 181 ? -22.318 -11.091 17.721 1.00 85.94 181 GLU A O 1
ATOM 1465 N N . ALA A 1 182 ? -20.253 -10.462 18.355 1.00 87.12 182 ALA A N 1
ATOM 1466 C CA . ALA A 1 182 ? -20.540 -9.031 18.336 1.00 87.12 182 ALA A CA 1
ATOM 1467 C C . ALA A 1 182 ? -20.883 -8.541 16.917 1.00 87.12 182 ALA A C 1
ATOM 1469 O O . ALA A 1 182 ? -21.850 -7.801 16.738 1.00 87.12 182 ALA A O 1
ATOM 1470 N N . ASN A 1 183 ? -20.151 -9.012 15.901 1.00 84.44 183 ASN A N 1
ATOM 1471 C CA . ASN A 1 183 ? -20.425 -8.686 14.500 1.00 84.44 183 ASN A CA 1
ATOM 1472 C C . ASN A 1 183 ? -21.824 -9.145 14.070 1.00 84.44 183 ASN A C 1
ATOM 1474 O O . ASN A 1 183 ? -22.557 -8.398 13.427 1.00 84.44 183 ASN A O 1
ATOM 1478 N N . LYS A 1 184 ? -22.221 -10.357 14.471 1.00 89.88 184 LYS A N 1
ATOM 1479 C CA . LYS A 1 184 ? -23.558 -10.881 14.188 1.00 89.88 184 LYS A CA 1
ATOM 1480 C C . LYS A 1 184 ? -24.656 -9.996 14.785 1.00 89.88 184 LYS A C 1
ATOM 1482 O O . LYS A 1 184 ? -25.622 -9.706 14.092 1.00 89.88 184 LYS A O 1
ATOM 1487 N N . VAL A 1 185 ? -24.487 -9.535 16.031 1.00 91.44 185 VAL A N 1
ATOM 1488 C CA . VAL A 1 185 ? -25.457 -8.640 16.692 1.00 91.44 185 VAL A CA 1
ATOM 1489 C C . VAL A 1 185 ? -25.678 -7.366 15.882 1.00 91.44 185 VAL A C 1
ATOM 1491 O O . VAL A 1 185 ? -26.823 -6.967 15.715 1.00 91.44 185 VAL A O 1
ATOM 1494 N N . TYR A 1 186 ? -24.613 -6.751 15.360 1.00 87.38 186 TYR A N 1
ATOM 1495 C CA . TYR A 1 186 ? -24.741 -5.553 14.530 1.00 87.38 186 TYR A CA 1
ATOM 1496 C C . TYR A 1 186 ? -25.427 -5.854 13.190 1.00 87.38 186 TYR A C 1
ATOM 1498 O O . TYR A 1 186 ? -26.424 -5.220 12.860 1.00 87.38 186 TYR A O 1
ATOM 1506 N N . CYS A 1 187 ? -24.956 -6.866 12.452 1.00 85.69 187 CYS A N 1
ATOM 1507 C CA . CYS A 1 187 ? -25.499 -7.209 11.133 1.00 85.69 187 CYS A CA 1
ATOM 1508 C C . CYS A 1 187 ? -26.969 -7.659 11.148 1.00 85.69 187 CYS A C 1
ATOM 1510 O O . CYS A 1 187 ? -27.628 -7.600 10.113 1.00 85.69 187 CYS A O 1
ATOM 1512 N N . GLU A 1 188 ? -27.462 -8.155 12.283 1.00 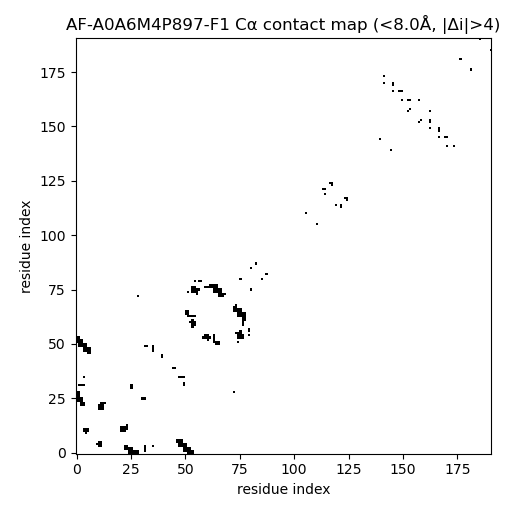93.88 188 GLU A N 1
ATOM 1513 C CA . GLU A 1 188 ? -28.859 -8.569 12.468 1.00 93.88 188 GLU A CA 1
ATOM 1514 C C . GLU A 1 188 ? -29.725 -7.490 13.138 1.00 93.88 188 GLU A C 1
ATOM 1516 O O . GLU A 1 188 ? -30.920 -7.711 13.335 1.00 93.88 188 GLU A O 1
ATOM 1521 N N . SER A 1 189 ? -29.150 -6.344 13.513 1.00 89.50 189 SER A N 1
ATOM 1522 C CA . SER A 1 189 ? -29.897 -5.238 14.115 1.00 89.50 189 SER A CA 1
ATOM 1523 C C . SER A 1 189 ? -30.516 -4.313 13.063 1.00 89.50 189 SER A C 1
ATOM 1525 O O . SER A 1 189 ? -30.098 -4.296 11.909 1.00 89.50 189 SER A O 1
ATOM 1527 N N . ASP A 1 190 ? -31.496 -3.506 13.477 1.00 89.56 190 ASP A N 1
ATOM 1528 C CA . ASP A 1 190 ? -32.094 -2.450 12.642 1.00 89.56 190 ASP A CA 1
ATOM 1529 C C . ASP A 1 190 ? -31.213 -1.178 12.545 1.00 89.56 190 ASP A C 1
ATOM 1531 O O . ASP A 1 190 ? -31.669 -0.152 12.030 1.00 89.56 190 ASP A O 1
ATOM 1535 N N . TYR A 1 191 ? -29.984 -1.218 13.079 1.00 71.94 191 TYR A N 1
ATOM 1536 C CA . TYR A 1 191 ? -29.035 -0.100 13.169 1.00 71.94 191 TYR A CA 1
ATOM 1537 C C . TYR A 1 191 ? -27.817 -0.285 12.260 1.00 71.94 191 TYR A C 1
ATOM 1539 O O . TYR A 1 191 ? -27.381 -1.439 12.069 1.00 71.94 191 TYR A O 1
#

pLDDT: mean 81.03, std 14.7, range [40.72, 97.88]

Radius of gyration: 36.62 Å; Cα contacts (8 Å, |Δi|>4): 155; chains: 1; bounding box: 67×59×95 Å

Mean predicted aligned error: 19.09 Å

Sequence (191 aa):
MFVLRGLDGKIVTSTEWGKEEKEEQHEMYEQAQQALEEIEKSLPKGMFRIVATECDRCGGNHDVTIFHVNDEPKAFCQNCRVEVFAKKKPVGRPTVGITKKVSLTLPEEEWDWLDEKAEGNRSKFLREIVWNALGNESEWDNYACLGYAIKGLEEMSYSSEEIKKIVRAIYSQFDMKSVPEANKVYCESDY